Protein AF-A0A5A9MW24-F1 (afdb_monomer)

Structure (mmCIF, N/CA/C/O backbone):
data_AF-A0A5A9MW24-F1
#
_entry.id   AF-A0A5A9MW24-F1
#
loop_
_atom_site.group_PDB
_atom_site.id
_atom_site.type_symbol
_atom_site.label_atom_id
_atom_site.label_alt_id
_atom_site.label_comp_id
_atom_site.label_asym_id
_atom_site.label_entity_id
_atom_site.label_seq_id
_atom_site.pdbx_PDB_ins_code
_atom_site.Cartn_x
_atom_site.Cartn_y
_atom_site.Cartn_z
_atom_site.occupancy
_atom_site.B_iso_or_equiv
_atom_site.auth_seq_id
_atom_site.auth_comp_id
_atom_site.auth_asym_id
_atom_site.auth_atom_id
_atom_site.pdbx_PDB_model_num
ATOM 1 N N . MET A 1 1 ? -12.884 -36.753 11.102 1.00 62.44 1 MET A N 1
ATOM 2 C CA . MET A 1 1 ? -11.945 -35.847 10.393 1.00 62.44 1 MET A CA 1
ATOM 3 C C . MET A 1 1 ? -12.618 -34.929 9.366 1.00 62.44 1 MET A C 1
ATOM 5 O O . MET A 1 1 ? -12.385 -33.730 9.425 1.00 62.44 1 MET A O 1
ATOM 9 N N . ALA A 1 2 ? -13.506 -35.419 8.491 1.00 67.00 2 ALA A N 1
ATOM 10 C CA . ALA A 1 2 ? -14.154 -34.581 7.465 1.00 67.00 2 ALA A CA 1
ATOM 11 C C . ALA A 1 2 ? -15.002 -33.406 8.011 1.00 67.00 2 ALA A C 1
ATOM 13 O O . ALA A 1 2 ? -14.985 -32.320 7.437 1.00 67.00 2 ALA A O 1
ATOM 14 N N . LEU A 1 3 ? -15.707 -33.581 9.138 1.00 72.94 3 LEU A N 1
ATOM 15 C CA . LEU A 1 3 ? -16.501 -32.509 9.767 1.00 72.94 3 LEU A CA 1
ATOM 16 C C . LEU A 1 3 ? -15.625 -31.403 10.383 1.00 72.94 3 LEU A C 1
ATOM 18 O O . LEU A 1 3 ? -15.948 -30.223 10.265 1.00 72.94 3 LEU A O 1
ATOM 22 N N . ALA A 1 4 ? -14.484 -31.777 10.968 1.00 77.19 4 ALA A N 1
ATOM 23 C CA . ALA A 1 4 ? -13.500 -30.830 11.489 1.00 77.19 4 ALA A CA 1
ATOM 24 C C . ALA A 1 4 ? -12.853 -30.023 10.353 1.00 77.19 4 ALA A C 1
ATOM 26 O O . ALA A 1 4 ? -12.740 -28.805 10.456 1.00 77.19 4 ALA A O 1
ATOM 27 N N . PHE A 1 5 ? -12.525 -30.677 9.233 1.00 79.88 5 PHE A N 1
ATOM 28 C CA . PHE A 1 5 ? -11.997 -30.008 8.044 1.00 79.88 5 PHE A CA 1
ATOM 29 C C . PHE A 1 5 ? -13.018 -29.061 7.399 1.00 79.88 5 PHE A C 1
ATOM 31 O O . PHE A 1 5 ? -12.676 -27.926 7.082 1.00 79.88 5 PHE A O 1
ATOM 38 N N . LYS A 1 6 ? -14.290 -29.469 7.267 1.00 78.38 6 LYS A N 1
ATOM 39 C CA . LYS A 1 6 ? -15.364 -28.593 6.760 1.00 78.38 6 LYS A CA 1
ATOM 40 C C . LYS A 1 6 ? -15.588 -27.373 7.660 1.00 78.38 6 LYS A C 1
ATOM 42 O O . LYS A 1 6 ? -15.726 -26.264 7.151 1.00 78.38 6 LYS A O 1
ATOM 47 N N . SER A 1 7 ? -15.577 -27.555 8.983 1.00 76.94 7 SER A N 1
ATOM 48 C CA . SER A 1 7 ? -15.702 -26.452 9.949 1.00 76.94 7 SER A CA 1
ATOM 49 C C . SER A 1 7 ? -14.493 -25.508 9.908 1.00 76.94 7 SER A C 1
ATOM 51 O O . SER A 1 7 ? -14.652 -24.285 9.905 1.00 76.94 7 SER A O 1
ATOM 53 N N . TRP A 1 8 ? -13.282 -26.061 9.788 1.00 79.75 8 TRP A N 1
ATOM 54 C CA . TRP A 1 8 ? -12.052 -25.288 9.622 1.00 79.75 8 TRP A CA 1
ATOM 55 C C . TRP A 1 8 ? -12.044 -24.501 8.308 1.00 79.75 8 TRP A C 1
ATOM 57 O O . TRP A 1 8 ? -11.848 -23.291 8.331 1.00 79.75 8 TRP A O 1
ATOM 67 N N . MET A 1 9 ? -12.357 -25.134 7.175 1.00 78.75 9 MET A N 1
ATOM 68 C CA . MET A 1 9 ? -12.462 -24.468 5.871 1.00 78.75 9 MET A CA 1
ATOM 69 C C . MET A 1 9 ? -13.515 -23.352 5.875 1.00 78.75 9 MET A C 1
ATOM 71 O O . MET A 1 9 ? -13.274 -22.280 5.328 1.00 78.75 9 MET A O 1
ATOM 75 N N . ALA A 1 10 ? -14.663 -23.553 6.528 1.00 73.19 10 ALA A N 1
ATOM 76 C CA . ALA A 1 10 ? -15.711 -22.536 6.608 1.00 73.19 10 ALA A CA 1
ATOM 77 C C . ALA A 1 10 ? -15.321 -21.320 7.474 1.00 73.19 10 ALA A C 1
ATOM 79 O O . ALA A 1 10 ? -15.775 -20.202 7.211 1.00 73.19 10 ALA A O 1
ATOM 80 N N . ASN A 1 11 ? -14.490 -21.520 8.502 1.00 74.12 11 ASN A N 1
ATOM 81 C CA . ASN A 1 11 ? -14.104 -20.466 9.445 1.00 74.12 11 ASN A CA 1
ATOM 82 C C . ASN A 1 11 ? -12.769 -19.790 9.098 1.00 74.12 11 ASN A C 1
ATOM 84 O O . ASN A 1 11 ? -12.665 -18.569 9.195 1.00 74.12 11 ASN A O 1
ATOM 88 N N . GLU A 1 12 ? -11.775 -20.566 8.677 1.00 79.38 12 GLU A N 1
ATOM 89 C CA . GLU A 1 12 ? -10.397 -20.135 8.419 1.00 79.38 12 GLU A CA 1
ATOM 90 C C . GLU A 1 12 ? -10.062 -20.083 6.920 1.00 79.38 12 GLU A C 1
ATOM 92 O O . GLU A 1 12 ? -9.137 -19.379 6.519 1.00 79.38 12 GLU A O 1
ATOM 97 N N . GLY A 1 13 ? -10.826 -20.759 6.060 1.00 81.50 13 GLY A N 1
ATOM 98 C CA . GLY A 1 13 ? -10.616 -20.730 4.609 1.00 81.50 13 GLY A CA 1
ATOM 99 C C . GLY A 1 13 ? -10.647 -19.321 4.001 1.00 81.50 13 GLY A C 1
ATOM 100 O O . GLY A 1 13 ? -9.716 -18.978 3.272 1.00 81.50 13 GLY A O 1
ATOM 101 N N . PRO A 1 14 ? -11.621 -18.444 4.331 1.00 80.88 14 PRO A N 1
ATOM 102 C CA . PRO A 1 14 ? -11.709 -17.114 3.722 1.00 80.88 14 PRO A CA 1
ATOM 103 C C . PRO A 1 14 ? -10.477 -16.221 3.944 1.00 80.88 14 PRO A C 1
ATOM 105 O O . PRO A 1 14 ? -10.087 -15.484 3.039 1.00 80.88 14 PRO A O 1
ATOM 108 N N . LYS A 1 15 ? -9.824 -16.292 5.117 1.00 81.19 15 LYS A N 1
ATOM 109 C CA . LYS A 1 15 ? -8.582 -15.533 5.380 1.00 81.19 15 LYS A CA 1
ATOM 110 C C . LYS A 1 15 ? -7.410 -16.045 4.550 1.00 81.19 15 LYS A C 1
ATOM 112 O O . LYS A 1 15 ? -6.645 -15.238 4.031 1.00 81.19 15 LYS A O 1
ATOM 117 N N . HIS A 1 16 ? -7.294 -17.360 4.386 1.00 84.31 16 HIS A N 1
ATOM 118 C CA . HIS A 1 16 ? -6.237 -17.965 3.585 1.00 84.31 16 HIS A CA 1
ATOM 119 C C . HIS A 1 16 ? -6.470 -17.721 2.099 1.00 84.31 16 HIS A C 1
ATOM 121 O O . HIS A 1 16 ? -5.515 -17.454 1.382 1.00 84.31 16 HIS A O 1
ATOM 127 N N . PHE A 1 17 ? -7.727 -17.718 1.658 1.00 87.00 17 PHE A N 1
ATOM 128 C CA . PHE A 1 17 ? -8.089 -17.367 0.293 1.00 87.00 17 PHE A CA 1
ATOM 129 C C . PHE A 1 17 ? -7.683 -15.929 -0.050 1.00 87.00 17 PHE A C 1
ATOM 131 O O . PHE A 1 17 ? -6.986 -15.714 -1.033 1.00 87.00 17 PHE A O 1
ATOM 138 N N . ILE A 1 18 ? -8.027 -14.944 0.786 1.00 85.25 18 ILE A N 1
ATOM 139 C CA . ILE A 1 18 ? -7.627 -13.545 0.544 1.00 85.25 18 ILE A CA 1
ATOM 140 C C . ILE A 1 18 ? -6.108 -13.371 0.600 1.00 85.25 18 ILE A C 1
ATOM 142 O O . ILE A 1 18 ? -5.548 -12.665 -0.235 1.00 85.25 18 ILE A O 1
ATOM 146 N N . MET A 1 19 ? -5.432 -14.042 1.535 1.00 86.62 19 MET A N 1
ATOM 147 C CA . MET A 1 19 ? -3.969 -14.050 1.598 1.00 86.62 19 MET A CA 1
ATOM 148 C C . MET A 1 19 ? -3.359 -14.630 0.314 1.00 86.62 19 MET A C 1
ATOM 150 O O . MET A 1 19 ? -2.444 -14.041 -0.247 1.00 86.62 19 MET A O 1
ATOM 154 N N . MET A 1 20 ? -3.889 -15.752 -0.179 1.00 88.75 20 MET A N 1
ATOM 155 C CA . MET A 1 20 ? -3.443 -16.406 -1.410 1.00 88.75 20 MET A CA 1
ATOM 156 C C . MET A 1 20 ? -3.677 -15.518 -2.633 1.00 88.75 20 MET A C 1
ATOM 158 O O . MET A 1 20 ? -2.777 -15.375 -3.454 1.00 88.75 20 MET A O 1
ATOM 162 N N . VAL A 1 21 ? -4.842 -14.871 -2.728 1.00 92.12 21 VAL A N 1
ATOM 163 C CA . VAL A 1 21 ? -5.141 -13.897 -3.787 1.00 92.12 21 VAL A CA 1
ATOM 164 C C . VAL A 1 21 ? -4.155 -12.734 -3.735 1.00 92.12 21 VAL A C 1
ATOM 166 O O . VAL A 1 21 ? -3.608 -12.354 -4.764 1.00 92.12 21 VAL A O 1
ATOM 169 N N . TRP A 1 22 ? -3.873 -12.193 -2.550 1.00 92.38 22 TRP A N 1
ATOM 170 C CA . TRP A 1 22 ? -2.905 -11.111 -2.391 1.00 92.38 22 TRP A CA 1
ATOM 171 C C . TRP A 1 22 ? -1.481 -11.538 -2.780 1.00 92.38 22 TRP A C 1
ATOM 173 O O . TRP A 1 22 ? -0.816 -10.808 -3.516 1.00 92.38 22 TRP A O 1
ATOM 183 N N . VAL A 1 23 ? -1.018 -12.726 -2.374 1.00 91.75 23 VAL A N 1
ATOM 184 C CA . VAL A 1 23 ? 0.275 -13.269 -2.835 1.00 91.75 23 VAL A CA 1
ATOM 185 C C . VAL A 1 23 ? 0.268 -13.430 -4.357 1.00 91.75 23 VAL A C 1
ATOM 187 O O . VAL A 1 23 ? 1.212 -13.008 -5.019 1.00 91.75 23 VAL A O 1
ATOM 190 N N . GLY A 1 24 ? -0.818 -13.960 -4.924 1.00 94.19 24 GLY A N 1
ATOM 191 C CA . GLY A 1 24 ? -0.994 -14.104 -6.367 1.00 94.19 24 GLY A CA 1
ATOM 192 C C . GLY A 1 24 ? -0.903 -12.770 -7.109 1.00 94.19 24 GLY A C 1
ATOM 193 O O . GLY A 1 24 ? -0.203 -12.682 -8.112 1.00 94.19 24 GLY A O 1
ATOM 194 N N . VAL A 1 25 ? -1.526 -11.708 -6.587 1.00 94.62 25 VAL A N 1
ATOM 195 C CA . VAL A 1 25 ? -1.431 -10.350 -7.147 1.00 94.62 25 VAL A CA 1
ATOM 196 C C . VAL A 1 25 ? 0.006 -9.828 -7.102 1.00 94.62 25 VAL A C 1
ATOM 198 O O . VAL A 1 25 ? 0.457 -9.241 -8.082 1.00 94.62 25 VAL A O 1
ATOM 201 N N . ASN A 1 26 ? 0.746 -10.069 -6.015 1.00 94.00 26 ASN A N 1
ATOM 202 C CA . ASN A 1 26 ? 2.153 -9.671 -5.905 1.00 94.00 26 ASN A CA 1
ATOM 203 C C . ASN A 1 26 ? 3.044 -10.400 -6.919 1.00 94.00 26 ASN A C 1
ATOM 205 O O . ASN A 1 26 ? 3.821 -9.756 -7.622 1.00 94.00 26 ASN A O 1
ATOM 209 N N . VAL A 1 27 ? 2.902 -11.724 -7.036 1.00 94.31 27 VAL A N 1
ATOM 210 C CA . VAL A 1 27 ? 3.658 -12.537 -8.005 1.00 94.31 27 VAL A CA 1
ATOM 211 C C . VAL A 1 27 ? 3.304 -12.142 -9.437 1.00 94.31 27 VAL A C 1
ATOM 213 O O . VAL A 1 27 ? 4.192 -11.964 -10.269 1.00 94.31 27 VAL A O 1
ATOM 216 N N . PHE A 1 28 ? 2.018 -11.938 -9.723 1.00 95.31 28 PHE A N 1
ATOM 217 C CA . PHE A 1 28 ? 1.554 -11.494 -11.032 1.00 95.31 28 PHE A CA 1
ATOM 218 C C . PHE A 1 28 ? 2.114 -10.116 -11.402 1.00 95.31 28 PHE A C 1
ATOM 220 O O . PHE A 1 28 ? 2.605 -9.939 -12.515 1.00 95.31 28 PHE A O 1
ATOM 227 N N . LEU A 1 29 ? 2.084 -9.147 -10.480 1.00 93.94 29 LEU A N 1
ATOM 228 C CA . LEU A 1 29 ? 2.675 -7.824 -10.695 1.00 93.94 29 LEU A CA 1
ATOM 229 C C . LEU A 1 29 ? 4.179 -7.907 -10.935 1.00 93.94 29 LEU A C 1
ATOM 231 O O . LEU A 1 29 ? 4.672 -7.273 -11.866 1.00 93.94 29 LEU A O 1
ATOM 235 N N . PHE A 1 30 ? 4.889 -8.710 -10.141 1.00 94.44 30 PHE A N 1
ATOM 236 C CA . PHE A 1 30 ? 6.319 -8.932 -10.317 1.00 94.44 30 PHE A CA 1
ATOM 237 C C . PHE A 1 30 ? 6.618 -9.474 -11.718 1.00 94.44 30 PHE A C 1
ATOM 239 O O . PHE A 1 30 ? 7.387 -8.870 -12.464 1.00 94.44 30 PHE A O 1
ATOM 246 N N . TRP A 1 31 ? 5.961 -10.570 -12.104 1.00 94.62 31 TRP A N 1
ATOM 247 C CA . TRP A 1 31 ? 6.189 -11.235 -13.385 1.00 94.62 31 TRP A CA 1
ATOM 248 C C . TRP A 1 31 ? 5.799 -10.357 -14.575 1.00 94.62 31 TRP A C 1
ATOM 250 O O . TRP A 1 31 ? 6.558 -10.226 -15.533 1.00 94.62 31 TRP A O 1
ATOM 260 N N . ARG A 1 32 ? 4.644 -9.688 -14.498 1.00 94.69 32 ARG A N 1
ATOM 261 C CA . ARG A 1 32 ? 4.182 -8.758 -15.534 1.00 94.69 32 ARG A CA 1
ATOM 262 C C . ARG A 1 32 ? 5.181 -7.623 -15.747 1.00 94.69 32 ARG A C 1
ATOM 264 O O . ARG A 1 32 ? 5.497 -7.307 -16.892 1.00 94.69 32 ARG A O 1
ATOM 271 N N . THR A 1 33 ? 5.664 -7.005 -14.670 1.00 91.44 33 THR A N 1
ATOM 272 C CA . THR A 1 33 ? 6.649 -5.923 -14.768 1.00 91.44 33 THR A CA 1
ATOM 273 C C . THR A 1 33 ? 7.987 -6.450 -15.277 1.00 91.44 33 THR A C 1
ATOM 275 O O . THR A 1 33 ? 8.579 -5.831 -16.156 1.00 91.44 33 THR A O 1
ATOM 278 N N . PHE A 1 34 ? 8.437 -7.608 -14.797 1.00 93.06 34 PHE A N 1
ATOM 279 C CA . PHE A 1 34 ? 9.665 -8.242 -15.270 1.00 93.06 34 PHE A CA 1
ATOM 280 C C . PHE A 1 34 ? 9.628 -8.478 -16.787 1.00 93.06 34 PHE A C 1
ATOM 282 O O . PHE A 1 34 ? 10.512 -8.006 -17.500 1.00 93.06 34 PHE A O 1
ATOM 289 N N . LEU A 1 35 ? 8.563 -9.106 -17.298 1.00 91.56 35 LEU A N 1
ATOM 290 C CA . LEU A 1 35 ? 8.392 -9.356 -18.732 1.00 91.56 35 LEU A CA 1
ATOM 291 C C . LEU A 1 35 ? 8.299 -8.066 -19.552 1.00 91.56 35 LEU A C 1
ATOM 293 O O . LEU A 1 35 ? 8.809 -8.020 -20.671 1.00 91.56 35 LEU A O 1
ATOM 297 N N . LEU A 1 36 ? 7.677 -7.018 -19.002 1.00 90.69 36 LEU A N 1
ATOM 298 C CA . LEU A 1 36 ? 7.592 -5.712 -19.652 1.00 90.69 36 LEU A CA 1
ATOM 299 C C . LEU A 1 36 ? 8.979 -5.098 -19.843 1.00 90.69 36 LEU A C 1
ATOM 301 O O . LEU A 1 36 ? 9.273 -4.629 -20.935 1.00 90.69 36 LEU A O 1
ATOM 305 N N . TYR A 1 37 ? 9.833 -5.119 -18.819 1.00 86.69 37 TYR A N 1
ATOM 306 C CA . TYR A 1 37 ? 11.186 -4.565 -18.921 1.00 86.69 37 TYR A CA 1
ATOM 307 C C . TYR A 1 37 ? 12.151 -5.467 -19.693 1.00 86.69 37 TYR A C 1
ATOM 309 O O . TYR A 1 37 ? 13.096 -4.955 -20.279 1.00 86.69 37 TYR A O 1
ATOM 317 N N . TYR A 1 38 ? 11.908 -6.779 -19.714 1.00 88.00 38 TYR A N 1
ATOM 318 C CA . TYR A 1 38 ? 12.735 -7.741 -20.443 1.00 88.00 38 TYR A CA 1
ATOM 319 C C . TYR A 1 38 ? 12.433 -7.770 -21.951 1.00 88.00 38 TYR A C 1
ATOM 321 O O . TYR A 1 38 ? 13.349 -7.815 -22.761 1.00 88.00 38 TYR A O 1
ATOM 329 N N . SER A 1 39 ? 11.154 -7.721 -22.346 1.00 86.75 39 SER A N 1
ATOM 330 C CA . SER A 1 39 ? 10.751 -7.979 -23.743 1.00 86.75 39 SER A CA 1
ATOM 331 C C . SER A 1 39 ? 10.481 -6.715 -24.564 1.00 86.75 39 SER A C 1
ATOM 333 O O . SER A 1 39 ? 10.356 -6.790 -25.785 1.00 86.75 39 SER A O 1
ATOM 335 N N . ARG A 1 40 ? 10.300 -5.546 -23.931 1.00 86.56 40 ARG A N 1
ATOM 336 C CA . ARG A 1 40 ? 9.937 -4.319 -24.661 1.00 86.56 40 ARG A CA 1
ATOM 337 C C . ARG A 1 40 ? 11.176 -3.637 -25.258 1.00 86.56 40 ARG A C 1
ATOM 339 O O . ARG A 1 40 ? 12.081 -3.276 -24.507 1.00 86.56 40 ARG A O 1
ATOM 346 N N . PRO A 1 41 ? 11.162 -3.299 -26.562 1.00 81.06 41 PRO A N 1
ATOM 347 C CA . PRO A 1 41 ? 12.303 -2.667 -27.233 1.00 81.06 41 PRO A CA 1
ATOM 348 C C . PRO A 1 41 ? 12.591 -1.238 -26.738 1.00 81.06 41 PRO A C 1
ATOM 350 O O . PRO A 1 41 ? 13.717 -0.765 -26.833 1.00 81.06 41 PRO A O 1
ATOM 353 N N . GLN A 1 42 ? 11.608 -0.563 -26.131 1.00 82.56 42 GLN A N 1
ATOM 354 C CA . GLN A 1 42 ? 11.745 0.786 -25.552 1.00 82.56 42 GLN A CA 1
ATOM 355 C C . GLN A 1 42 ? 12.774 0.882 -24.413 1.00 82.56 42 GLN A C 1
ATOM 357 O O . GLN A 1 42 ? 13.257 1.976 -24.111 1.00 82.56 42 GLN A O 1
ATOM 362 N N . TYR A 1 43 ? 13.083 -0.244 -23.762 1.00 82.94 43 TYR A N 1
ATOM 363 C CA . TYR A 1 43 ? 14.036 -0.325 -22.654 1.00 82.94 43 TYR A CA 1
ATOM 364 C C . TYR A 1 43 ? 15.333 -1.039 -23.043 1.00 82.94 43 TYR A C 1
ATOM 366 O O . TYR A 1 43 ? 16.148 -1.299 -22.163 1.00 82.94 43 TYR A O 1
ATOM 374 N N . TYR A 1 44 ? 15.548 -1.321 -24.334 1.00 81.56 44 TYR A N 1
ATOM 375 C CA . TYR A 1 44 ? 16.701 -2.082 -24.820 1.00 81.56 44 TYR A CA 1
ATOM 376 C C . TYR A 1 44 ? 18.031 -1.513 -24.313 1.00 81.56 44 TYR A C 1
ATOM 378 O O . TYR A 1 44 ? 18.782 -2.214 -23.650 1.00 81.56 44 TYR A O 1
ATOM 386 N N . TYR A 1 45 ? 18.282 -0.215 -24.517 1.00 79.94 45 TYR A N 1
ATOM 387 C CA . TYR A 1 45 ? 19.520 0.440 -24.067 1.00 79.94 45 TYR A CA 1
ATOM 388 C C . TYR A 1 45 ? 19.712 0.398 -22.548 1.00 79.94 45 TYR A C 1
ATOM 390 O O . TYR A 1 45 ? 20.829 0.284 -22.055 1.00 79.94 45 TYR A O 1
ATOM 398 N N . LEU A 1 46 ? 18.615 0.479 -21.796 1.00 80.38 46 LEU A N 1
ATOM 399 C CA . LEU A 1 46 ? 18.649 0.459 -20.338 1.00 80.38 46 LEU A CA 1
ATOM 400 C C . LEU A 1 46 ? 18.951 -0.956 -19.817 1.00 80.38 46 LEU A C 1
ATOM 402 O O . LEU A 1 46 ? 19.691 -1.111 -18.848 1.00 80.38 46 LEU A O 1
ATOM 406 N N . HIS A 1 47 ? 18.413 -1.979 -20.484 1.00 82.62 47 HIS A N 1
ATOM 407 C CA . HIS A 1 47 ? 18.725 -3.380 -20.221 1.00 82.62 47 HIS A CA 1
ATOM 408 C C . HIS A 1 47 ? 20.158 -3.736 -20.636 1.00 82.62 47 HIS A C 1
ATOM 410 O O . HIS A 1 47 ? 20.833 -4.434 -19.894 1.00 82.62 47 HIS A O 1
ATOM 416 N N . GLU A 1 48 ? 20.657 -3.209 -21.754 1.00 82.00 48 GLU A N 1
ATOM 417 C CA . GLU A 1 48 ? 22.029 -3.459 -22.215 1.00 82.00 48 GLU A CA 1
ATOM 418 C C . GLU A 1 48 ? 23.075 -2.923 -21.222 1.00 82.00 48 GLU A C 1
ATOM 420 O O . GLU A 1 48 ? 24.075 -3.577 -20.944 1.00 82.00 48 GLU A O 1
ATOM 425 N N . MET A 1 49 ? 22.829 -1.745 -20.634 1.00 83.44 49 MET A N 1
ATOM 426 C CA . MET A 1 49 ? 23.759 -1.110 -19.692 1.00 83.44 49 MET A CA 1
ATOM 427 C C . MET A 1 49 ? 23.691 -1.682 -18.266 1.00 83.44 49 MET A C 1
ATOM 429 O O . MET A 1 49 ? 24.721 -1.797 -17.606 1.00 83.44 49 MET A O 1
ATOM 433 N N . LEU A 1 50 ? 22.489 -1.984 -17.752 1.00 83.88 50 LEU A N 1
ATOM 434 C CA . LEU A 1 50 ? 22.280 -2.410 -16.354 1.00 83.88 50 LEU A CA 1
ATOM 435 C C . LEU A 1 50 ? 21.983 -3.914 -16.194 1.00 83.88 50 LEU A C 1
ATOM 437 O O . LEU A 1 50 ? 21.950 -4.424 -15.070 1.00 83.88 50 LEU A O 1
ATOM 441 N N . GLY A 1 51 ? 21.743 -4.625 -17.293 1.00 85.38 51 GLY A N 1
ATOM 442 C CA . GLY A 1 51 ? 21.440 -6.053 -17.325 1.00 85.38 51 GLY A CA 1
ATOM 443 C C . GLY A 1 51 ? 20.139 -6.446 -16.618 1.00 85.38 51 GLY A C 1
ATOM 444 O O . GLY A 1 51 ? 19.248 -5.637 -16.338 1.00 85.38 51 GLY A O 1
ATOM 445 N N . LEU A 1 52 ? 20.060 -7.732 -16.259 1.00 87.12 52 LEU A N 1
ATOM 446 C CA . LEU A 1 52 ? 18.922 -8.344 -15.556 1.00 87.12 52 LEU A CA 1
ATOM 447 C C . LEU A 1 52 ? 18.606 -7.682 -14.203 1.00 87.12 52 LEU A C 1
ATOM 449 O O . LEU A 1 52 ? 17.461 -7.730 -13.742 1.00 87.12 52 LEU A O 1
ATOM 453 N N . GLY A 1 53 ? 19.594 -7.034 -13.575 1.00 86.50 53 GLY A N 1
ATOM 454 C CA . GLY A 1 53 ? 19.427 -6.333 -12.300 1.00 86.50 53 GLY A CA 1
ATOM 455 C C . GLY A 1 53 ? 18.384 -5.217 -12.370 1.00 86.50 53 GLY A C 1
ATOM 456 O O . GLY A 1 53 ? 17.604 -5.041 -11.432 1.00 86.50 53 GLY A O 1
ATOM 457 N N . LEU A 1 54 ? 18.287 -4.520 -13.507 1.00 87.06 54 LEU A N 1
ATOM 458 C CA . LEU A 1 54 ? 17.258 -3.507 -13.735 1.00 87.06 54 LEU A CA 1
ATOM 459 C C . LEU A 1 54 ? 15.853 -4.120 -13.734 1.00 87.06 54 LEU A C 1
ATOM 461 O O . LEU A 1 54 ? 14.965 -3.609 -13.052 1.00 87.06 54 LEU A O 1
ATOM 465 N N . CYS A 1 55 ? 15.641 -5.208 -14.481 1.00 88.38 55 CYS A N 1
ATOM 466 C CA . CYS A 1 55 ? 14.335 -5.861 -14.595 1.00 88.38 55 CYS A CA 1
ATOM 467 C C . CYS A 1 55 ? 13.837 -6.338 -13.225 1.00 88.38 55 CYS A C 1
ATOM 469 O O . CYS A 1 55 ? 12.685 -6.091 -12.863 1.00 88.38 55 CYS A O 1
ATOM 471 N N . ILE A 1 56 ? 14.728 -6.951 -12.437 1.00 90.38 56 ILE A N 1
ATOM 472 C CA . ILE A 1 56 ? 14.433 -7.404 -11.072 1.00 90.38 56 ILE A CA 1
ATOM 473 C C . ILE A 1 56 ? 14.139 -6.206 -10.163 1.00 90.38 56 ILE A C 1
ATOM 475 O O . ILE A 1 56 ? 13.120 -6.197 -9.477 1.00 90.38 56 ILE A O 1
ATOM 479 N N . SER A 1 57 ? 14.972 -5.162 -10.199 1.00 89.94 57 SER A N 1
ATOM 480 C CA . SER A 1 57 ? 14.787 -3.955 -9.383 1.00 89.94 57 SER A CA 1
ATOM 481 C C . SER A 1 57 ? 13.449 -3.258 -9.673 1.00 89.94 57 SER A C 1
ATOM 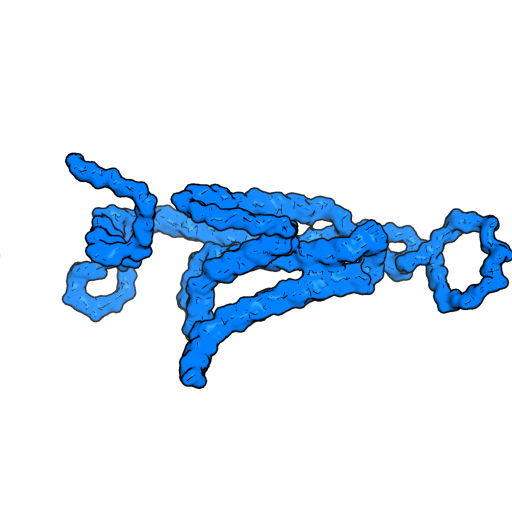483 O O . SER A 1 57 ? 12.718 -2.890 -8.752 1.00 89.94 57 SER A O 1
ATOM 485 N N . ARG A 1 58 ? 13.047 -3.147 -10.947 1.00 88.75 58 ARG A N 1
ATOM 486 C CA . ARG A 1 58 ? 11.759 -2.545 -11.348 1.00 88.75 58 ARG A CA 1
ATOM 487 C C . ARG A 1 58 ? 10.555 -3.400 -10.968 1.00 88.75 58 ARG A C 1
ATOM 489 O O . ARG A 1 58 ? 9.529 -2.852 -10.546 1.00 88.75 58 ARG A O 1
ATOM 496 N N . ALA A 1 59 ? 10.673 -4.719 -11.094 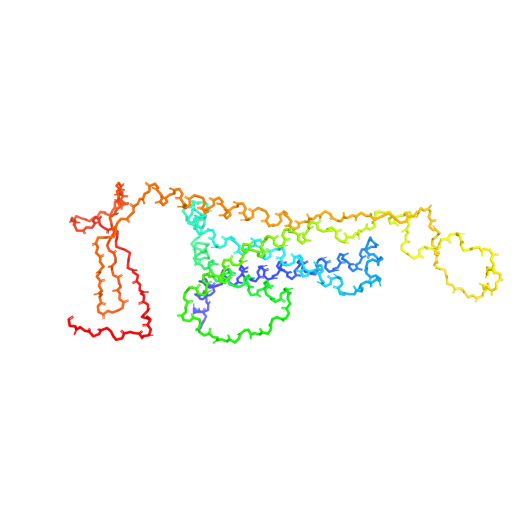1.00 91.50 59 ALA A N 1
ATOM 497 C CA . ALA A 1 59 ? 9.651 -5.651 -10.639 1.00 91.50 59 ALA A CA 1
ATOM 498 C C . ALA A 1 59 ? 9.466 -5.564 -9.112 1.00 91.50 59 ALA A C 1
ATOM 500 O O . ALA A 1 59 ? 8.340 -5.363 -8.651 1.00 91.50 59 ALA A O 1
ATOM 501 N N . SER A 1 60 ? 10.560 -5.569 -8.341 1.00 91.56 60 SER A N 1
ATOM 502 C CA . SER A 1 60 ? 10.544 -5.376 -6.884 1.00 91.56 60 SER A CA 1
ATOM 503 C C . SER A 1 60 ? 9.963 -4.020 -6.484 1.00 91.56 60 SER A C 1
ATOM 505 O O . SER A 1 60 ? 9.106 -3.963 -5.608 1.00 91.56 60 SER A O 1
ATOM 507 N N . ALA A 1 61 ? 10.337 -2.931 -7.163 1.00 89.56 61 ALA A N 1
ATOM 508 C CA . ALA A 1 61 ? 9.786 -1.600 -6.903 1.00 89.56 61 ALA A CA 1
ATOM 509 C C . ALA A 1 61 ? 8.263 -1.537 -7.123 1.00 89.56 61 ALA A C 1
ATOM 511 O O . ALA A 1 61 ? 7.550 -0.885 -6.365 1.00 89.56 61 ALA A O 1
ATOM 512 N N . SER A 1 62 ? 7.737 -2.248 -8.125 1.00 90.31 62 SER A N 1
ATOM 513 C CA . SER A 1 62 ? 6.288 -2.309 -8.378 1.00 90.31 62 SER A CA 1
ATOM 514 C C . SER A 1 62 ? 5.542 -3.065 -7.273 1.00 90.31 62 SER A C 1
ATOM 516 O O . SER A 1 62 ? 4.480 -2.627 -6.830 1.00 90.31 62 SER A O 1
ATOM 518 N N . VAL A 1 63 ? 6.122 -4.167 -6.789 1.00 92.88 63 VAL A N 1
ATOM 519 C CA . VAL A 1 63 ? 5.613 -4.932 -5.640 1.00 92.88 63 VAL A CA 1
ATOM 520 C C . VAL A 1 63 ? 5.677 -4.096 -4.358 1.00 92.88 63 VAL A C 1
ATOM 522 O O . VAL A 1 63 ? 4.710 -4.052 -3.596 1.00 92.88 63 VAL A O 1
ATOM 525 N N . LEU A 1 64 ? 6.776 -3.375 -4.132 1.00 90.25 64 LEU A N 1
ATOM 526 C CA . LEU A 1 64 ? 6.936 -2.455 -3.005 1.00 90.25 64 LEU A CA 1
ATOM 527 C C . LEU A 1 64 ? 5.880 -1.349 -3.030 1.00 90.25 64 LEU A C 1
ATOM 529 O O . LEU A 1 64 ? 5.220 -1.126 -2.021 1.00 90.25 64 LEU A O 1
ATOM 533 N N . ASN A 1 65 ? 5.647 -0.721 -4.184 1.00 90.25 65 ASN A N 1
ATOM 534 C CA . ASN A 1 65 ? 4.624 0.315 -4.340 1.00 90.25 65 ASN A CA 1
ATOM 535 C C . ASN A 1 65 ? 3.226 -0.182 -3.942 1.00 90.25 65 ASN A C 1
ATOM 537 O O . ASN A 1 65 ? 2.511 0.511 -3.214 1.00 90.25 65 ASN A O 1
ATOM 541 N N . LEU A 1 66 ? 2.848 -1.392 -4.374 1.00 91.62 66 LEU A N 1
ATOM 542 C CA . LEU A 1 66 ? 1.578 -2.004 -3.983 1.00 91.62 66 LEU A CA 1
ATOM 543 C C . LEU A 1 66 ? 1.521 -2.241 -2.467 1.00 91.62 66 LEU A C 1
ATOM 545 O O . LEU A 1 66 ? 0.550 -1.856 -1.816 1.00 91.62 66 LEU A O 1
ATOM 549 N N . ASN A 1 67 ? 2.543 -2.871 -1.889 1.00 92.06 67 ASN A N 1
ATOM 550 C CA . ASN A 1 67 ? 2.513 -3.245 -0.475 1.00 92.06 67 ASN A CA 1
ATOM 551 C C . ASN A 1 67 ? 2.591 -2.036 0.460 1.00 92.06 67 ASN A C 1
ATOM 553 O O . ASN A 1 67 ? 1.874 -2.005 1.460 1.00 92.06 67 ASN A O 1
ATOM 557 N N . CYS A 1 68 ? 3.368 -1.011 0.110 1.00 89.94 68 CYS A N 1
ATOM 558 C CA . CYS A 1 68 ? 3.372 0.274 0.808 1.00 89.94 68 CYS A CA 1
ATOM 559 C C . CYS A 1 68 ? 1.995 0.952 0.740 1.00 89.94 68 CYS A C 1
ATOM 561 O O . CYS A 1 68 ? 1.540 1.524 1.722 1.00 89.94 68 CYS A O 1
ATOM 563 N N . SER A 1 69 ? 1.261 0.833 -0.368 1.00 90.06 69 SER A N 1
ATOM 564 C CA . SER A 1 69 ? -0.120 1.330 -0.416 1.00 90.06 69 SER A CA 1
ATOM 565 C C . SER A 1 69 ? -1.038 0.565 0.552 1.00 90.06 69 SER A C 1
ATOM 567 O O . SER A 1 69 ? -1.786 1.148 1.344 1.00 90.06 69 SER A O 1
ATOM 569 N N . LEU A 1 70 ? -0.938 -0.767 0.537 1.00 90.62 70 LEU A N 1
ATOM 570 C CA . LEU A 1 70 ? -1.814 -1.661 1.292 1.00 90.62 70 LEU A CA 1
ATOM 571 C C . LEU A 1 70 ? -1.522 -1.696 2.796 1.00 90.62 70 LEU A C 1
ATOM 573 O O . LEU A 1 70 ? -2.432 -1.991 3.567 1.00 90.62 70 LEU A O 1
ATOM 577 N N . VAL A 1 71 ? -0.297 -1.402 3.244 1.00 91.50 71 VAL A N 1
ATOM 578 C CA . VAL A 1 71 ? 0.088 -1.497 4.667 1.00 91.50 71 VAL A CA 1
ATOM 579 C C . VAL A 1 71 ? -0.628 -0.463 5.548 1.00 91.50 71 VAL A C 1
ATOM 581 O O . VAL A 1 71 ? -0.843 -0.716 6.738 1.00 91.50 71 VAL A O 1
ATOM 584 N N . LEU A 1 72 ? -1.052 0.671 4.975 1.00 89.31 72 LEU A N 1
ATOM 585 C CA . LEU A 1 72 ? -1.779 1.733 5.683 1.00 89.31 72 LEU A CA 1
ATOM 586 C C . LEU A 1 72 ? -3.267 1.408 5.878 1.00 89.31 72 LEU A C 1
ATOM 588 O O . LEU A 1 72 ? -3.844 1.771 6.904 1.00 89.31 72 LEU A O 1
ATOM 592 N N . LEU A 1 73 ? -3.886 0.671 4.949 1.00 87.44 73 LEU A N 1
ATOM 593 C CA . LEU A 1 73 ? -5.330 0.394 4.978 1.00 87.44 73 LEU A CA 1
ATOM 594 C C . LEU A 1 73 ? -5.797 -0.331 6.260 1.00 87.44 73 LEU A C 1
ATOM 596 O O . LEU A 1 73 ? -6.807 0.076 6.835 1.00 87.44 73 LEU A O 1
ATOM 600 N N . PRO A 1 74 ? -5.088 -1.349 6.790 1.00 87.38 74 PRO A N 1
ATOM 601 C CA . PRO A 1 74 ? -5.470 -2.005 8.042 1.00 87.38 74 PRO A CA 1
ATOM 602 C C . PRO A 1 74 ? -5.334 -1.130 9.289 1.00 87.38 74 PRO A C 1
ATOM 604 O O . PRO A 1 74 ? -5.951 -1.420 10.319 1.00 87.38 74 PRO A O 1
ATOM 607 N N . MET A 1 75 ? -4.489 -0.098 9.216 1.00 87.56 75 MET A N 1
ATOM 608 C CA . MET A 1 75 ? -4.281 0.858 10.302 1.00 87.56 75 MET A CA 1
ATOM 609 C C . MET A 1 75 ? -5.357 1.943 10.323 1.00 87.56 75 MET A C 1
ATOM 611 O O . MET A 1 75 ? -5.555 2.564 11.368 1.00 87.56 75 MET A O 1
ATOM 615 N N . CYS A 1 76 ? -6.125 2.082 9.237 1.00 87.19 76 CYS A N 1
ATOM 616 C CA . CYS A 1 76 ? -7.339 2.885 9.178 1.00 87.19 76 CYS A CA 1
ATOM 617 C C . CYS A 1 76 ? -8.513 2.205 9.918 1.00 87.19 76 CYS A C 1
ATOM 619 O O . CYS A 1 76 ? -9.529 1.790 9.355 1.00 87.19 76 CYS A O 1
ATOM 621 N N . ARG A 1 77 ? -8.364 2.063 11.236 1.00 85.69 77 ARG A N 1
ATOM 622 C CA . ARG A 1 77 ? -9.294 1.376 12.137 1.00 85.69 77 ARG A CA 1
ATOM 623 C C . ARG A 1 77 ? -10.690 2.004 12.168 1.00 85.69 77 ARG A C 1
ATOM 625 O O . ARG A 1 77 ? -11.648 1.275 12.402 1.00 85.69 77 ARG A O 1
ATOM 632 N N . SER A 1 78 ? -10.828 3.316 11.961 1.00 85.56 78 SER A N 1
ATOM 633 C CA . SER A 1 78 ? -12.143 3.982 11.962 1.00 85.56 78 SER A CA 1
ATOM 634 C C . SER A 1 78 ? -12.905 3.625 10.696 1.00 85.56 78 SER A C 1
ATOM 636 O O . SER A 1 78 ? -14.075 3.247 10.765 1.00 85.56 78 SER A O 1
ATOM 638 N N . VAL A 1 79 ? -12.216 3.651 9.555 1.00 84.25 79 VAL A N 1
ATOM 639 C CA . VAL A 1 79 ? -12.778 3.213 8.274 1.00 84.25 79 VAL A CA 1
ATOM 640 C C . VAL A 1 79 ? -13.207 1.748 8.359 1.00 84.25 79 VAL A C 1
ATOM 642 O O . VAL A 1 79 ? -14.334 1.418 7.995 1.00 84.25 79 VAL A O 1
ATOM 645 N N . LEU A 1 80 ? -12.378 0.878 8.948 1.00 83.50 80 LEU A N 1
ATOM 646 C CA . LEU A 1 80 ? -12.735 -0.529 9.167 1.00 83.50 80 LEU A CA 1
ATOM 647 C C . LEU A 1 80 ? -13.985 -0.693 10.050 1.00 83.50 80 LEU A C 1
ATOM 649 O O . LEU A 1 80 ? -14.825 -1.551 9.774 1.00 83.50 80 LEU A O 1
ATOM 653 N N . THR A 1 81 ? -14.152 0.136 11.088 1.00 80.88 81 THR A N 1
ATOM 654 C CA . THR A 1 81 ? -15.364 0.103 11.925 1.00 80.88 81 THR A CA 1
ATOM 655 C C . THR A 1 81 ? -16.611 0.604 11.196 1.00 80.88 81 THR A C 1
ATOM 657 O O . THR A 1 81 ? -17.681 0.025 11.378 1.00 80.88 81 THR A O 1
ATOM 660 N N . LEU A 1 82 ? -16.486 1.614 10.329 1.00 80.62 82 LEU A N 1
ATOM 661 C CA . LEU A 1 82 ? -17.592 2.097 9.493 1.00 80.62 82 LEU A CA 1
ATOM 662 C C . LEU A 1 82 ? -18.000 1.048 8.452 1.00 80.62 82 LEU A C 1
ATOM 664 O O . LEU A 1 82 ? -19.184 0.753 8.299 1.00 80.62 82 LEU A O 1
ATOM 668 N N . LEU A 1 83 ? -17.023 0.407 7.805 1.00 78.00 83 LEU A N 1
ATOM 669 C CA . LEU A 1 83 ? -17.259 -0.693 6.866 1.00 78.00 83 LEU A CA 1
ATOM 670 C C . LEU A 1 83 ? -17.951 -1.884 7.540 1.00 78.00 83 LEU A C 1
ATOM 672 O O . LEU A 1 83 ? -18.833 -2.498 6.947 1.00 78.00 83 LEU A O 1
ATOM 676 N N . ARG A 1 84 ? -17.619 -2.174 8.804 1.00 73.75 84 ARG A N 1
ATOM 677 C CA . ARG A 1 84 ? -18.279 -3.218 9.605 1.00 73.75 84 ARG A CA 1
ATOM 678 C C . ARG A 1 84 ? -19.756 -2.918 9.894 1.00 73.75 84 ARG A C 1
ATOM 680 O O . ARG A 1 84 ? -20.542 -3.866 10.000 1.00 73.75 84 ARG A O 1
ATOM 687 N N . GLY A 1 85 ? -20.101 -1.643 10.076 1.00 68.88 85 GLY A N 1
ATOM 688 C CA . GLY A 1 85 ? -21.468 -1.169 10.321 1.00 68.88 85 GLY A CA 1
ATOM 689 C C . GLY A 1 85 ? -22.295 -0.971 9.048 1.00 68.88 85 GLY A C 1
ATOM 690 O O . GLY A 1 85 ? -23.516 -0.869 9.128 1.00 68.88 85 GLY A O 1
ATOM 691 N N . SER A 1 86 ? -21.652 -0.948 7.877 1.00 77.75 86 SER A N 1
ATOM 692 C CA . SER A 1 86 ? -22.336 -0.788 6.597 1.00 77.75 86 SER A CA 1
ATOM 693 C C . SER A 1 86 ? -23.175 -2.020 6.250 1.00 77.75 86 SER A C 1
ATOM 695 O O . SER A 1 86 ? -22.672 -3.144 6.198 1.00 77.75 86 SER A O 1
ATOM 697 N N . GLN A 1 87 ? -24.451 -1.791 5.930 1.00 58.66 87 GLN A N 1
ATOM 698 C CA . GLN A 1 87 ? -25.403 -2.808 5.460 1.00 58.66 87 GLN A CA 1
ATOM 699 C C . GLN A 1 87 ? -24.957 -3.487 4.148 1.00 58.66 87 GLN A C 1
ATOM 701 O O . GLN A 1 87 ? -25.441 -4.566 3.830 1.00 58.66 87 GLN A O 1
ATOM 706 N N . ARG A 1 88 ? -24.005 -2.902 3.398 1.00 57.47 88 ARG A N 1
ATOM 707 C CA . ARG A 1 88 ? -23.446 -3.502 2.169 1.00 57.47 88 ARG A CA 1
ATOM 708 C C . ARG A 1 88 ? -22.553 -4.717 2.428 1.00 57.47 88 ARG A C 1
ATOM 710 O O . ARG A 1 88 ? -22.343 -5.514 1.520 1.00 57.47 88 ARG A O 1
ATOM 717 N N . VAL A 1 89 ? -22.032 -4.879 3.645 1.00 58.88 89 VAL A N 1
ATOM 718 C CA . VAL A 1 89 ? -21.199 -6.026 4.028 1.00 58.88 89 VAL A CA 1
ATOM 719 C C . VAL A 1 89 ? -22.060 -7.023 4.808 1.00 58.88 89 VAL A C 1
ATOM 721 O O . VAL A 1 89 ? -21.927 -7.197 6.018 1.00 58.88 89 VAL A O 1
ATOM 724 N N . THR A 1 90 ? -22.991 -7.672 4.110 1.00 55.31 90 THR A N 1
ATOM 725 C CA . THR A 1 90 ? -23.935 -8.651 4.683 1.00 55.31 90 THR A CA 1
ATOM 726 C C . THR A 1 90 ? -23.264 -9.954 5.126 1.00 55.31 90 THR A C 1
ATOM 728 O O . THR A 1 90 ? -23.795 -10.673 5.975 1.00 55.31 90 THR A O 1
ATOM 731 N N . SER A 1 91 ? -22.072 -10.271 4.610 1.00 66.81 91 SER A N 1
ATOM 732 C CA . SER A 1 91 ? -21.397 -11.526 4.942 1.00 66.81 91 SER A CA 1
ATOM 733 C C . SER A 1 91 ? -20.678 -11.468 6.295 1.00 66.81 91 SER A C 1
ATOM 735 O O . SER A 1 91 ? -19.710 -10.726 6.494 1.00 66.81 91 SER A O 1
ATOM 737 N N . ARG A 1 92 ? -21.088 -12.355 7.217 1.00 68.88 92 ARG A N 1
ATOM 738 C CA . ARG A 1 92 ? -20.388 -12.628 8.490 1.00 68.88 92 ARG A CA 1
ATOM 739 C C . ARG A 1 92 ? -18.902 -12.957 8.279 1.00 68.88 92 ARG A C 1
ATOM 741 O O . ARG A 1 92 ? -18.098 -12.704 9.174 1.00 68.88 92 ARG A O 1
ATOM 748 N N . GLN A 1 93 ? -18.529 -13.488 7.112 1.00 67.69 93 GLN A N 1
ATOM 749 C CA . GLN A 1 93 ? -17.145 -13.833 6.772 1.00 67.69 93 GLN A CA 1
ATOM 750 C C . GLN A 1 93 ? -16.279 -12.583 6.581 1.00 67.69 93 GLN A C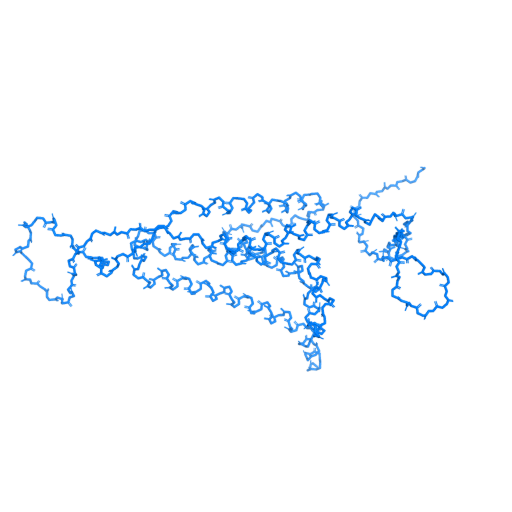 1
ATOM 752 O O . GLN A 1 93 ? -15.189 -12.510 7.146 1.00 67.69 93 GLN A O 1
ATOM 757 N N . VAL A 1 94 ? -16.779 -11.564 5.875 1.00 72.50 94 VAL A N 1
ATOM 758 C CA . VAL A 1 94 ? -16.039 -10.310 5.646 1.00 72.50 94 VAL A CA 1
ATOM 759 C C . VAL A 1 94 ? -15.808 -9.569 6.965 1.00 72.50 94 VAL A C 1
ATOM 761 O O . VAL A 1 94 ? -14.724 -9.049 7.205 1.00 72.50 94 VAL A O 1
ATOM 764 N N . ARG A 1 95 ? -16.772 -9.605 7.893 1.00 74.00 95 ARG A N 1
ATOM 765 C CA . ARG A 1 95 ? -16.594 -9.030 9.236 1.00 74.00 95 ARG A CA 1
ATOM 766 C C . ARG A 1 95 ? -15.465 -9.711 10.026 1.00 74.00 95 ARG A C 1
ATOM 768 O O . ARG A 1 95 ? -14.657 -9.018 10.635 1.00 74.00 95 ARG A O 1
ATOM 775 N N . ARG A 1 96 ? -15.366 -11.047 9.973 1.00 73.50 96 ARG A N 1
ATOM 776 C CA . ARG A 1 96 ? -14.268 -11.806 10.611 1.00 73.50 96 ARG A CA 1
ATOM 777 C C . ARG A 1 96 ? -12.909 -11.519 9.968 1.00 73.50 96 ARG A C 1
ATOM 779 O O . ARG A 1 96 ? -11.900 -11.469 10.665 1.00 73.50 96 ARG A O 1
ATOM 786 N N . LEU A 1 97 ? -12.886 -11.309 8.654 1.00 72.94 97 LEU A N 1
ATOM 787 C CA . LEU A 1 97 ? -11.691 -10.899 7.914 1.00 72.94 97 LEU A CA 1
ATOM 788 C C . LEU A 1 97 ? -11.188 -9.521 8.352 1.00 72.94 97 LEU A C 1
ATOM 790 O O . LEU A 1 97 ? -10.000 -9.365 8.629 1.00 72.94 97 LEU A O 1
ATOM 794 N N . LEU A 1 98 ? -12.094 -8.548 8.488 1.00 77.69 98 LEU A N 1
ATOM 795 C CA . LEU A 1 98 ? -11.762 -7.205 8.973 1.00 77.69 98 LEU A CA 1
ATOM 796 C C . LEU A 1 98 ? -11.189 -7.235 10.401 1.00 77.69 98 LEU A C 1
ATOM 798 O O . LEU A 1 98 ? -10.272 -6.475 10.705 1.00 77.69 98 LEU A O 1
ATOM 802 N N . ASP A 1 99 ? -11.648 -8.156 11.253 1.00 76.25 99 ASP A N 1
ATOM 803 C CA . ASP A 1 99 ? -11.109 -8.332 12.611 1.00 76.25 99 ASP A CA 1
ATOM 804 C C . ASP A 1 99 ? -9.655 -8.859 12.612 1.00 76.25 99 ASP A C 1
ATOM 806 O O . ASP A 1 99 ? -8.901 -8.625 13.562 1.00 76.25 99 ASP A O 1
ATOM 810 N N . LYS A 1 100 ? -9.210 -9.504 11.524 1.00 80.81 100 LYS A N 1
ATOM 811 C CA . LYS A 1 100 ? -7.832 -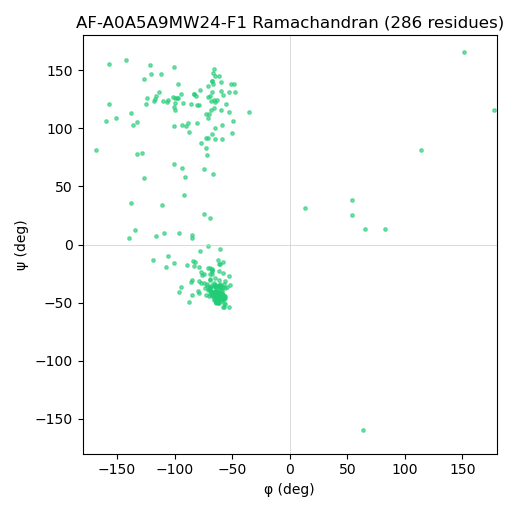9.994 11.332 1.00 80.81 100 LYS A CA 1
ATOM 812 C C . LYS A 1 100 ? -6.941 -9.032 10.535 1.00 80.81 100 LYS A C 1
ATOM 814 O O . LYS A 1 100 ? -5.803 -9.385 10.226 1.00 80.81 100 LYS A O 1
ATOM 819 N N . SER A 1 101 ? -7.385 -7.800 10.274 1.00 84.88 101 SER A N 1
ATOM 820 C CA . SER A 1 101 ? -6.628 -6.808 9.490 1.00 84.88 101 SER A CA 1
ATOM 821 C C . SER A 1 101 ? -5.220 -6.519 10.041 1.00 84.88 101 SER A C 1
ATOM 823 O O . SER A 1 101 ? -4.290 -6.302 9.269 1.00 84.88 101 SER A O 1
ATOM 825 N N . LYS A 1 102 ? -5.012 -6.602 11.368 1.00 84.88 102 LYS A N 1
ATOM 826 C CA . LYS A 1 102 ? -3.678 -6.445 11.990 1.00 84.88 102 LYS A CA 1
ATOM 827 C C . LYS A 1 102 ? -2.673 -7.474 11.474 1.00 84.88 102 LYS A C 1
ATOM 829 O O . LYS A 1 102 ? -1.523 -7.131 11.239 1.00 84.88 102 LYS A O 1
ATOM 834 N N . MET A 1 103 ? -3.104 -8.725 11.324 1.00 84.44 103 MET A N 1
ATOM 835 C CA . MET A 1 103 ? -2.244 -9.799 10.830 1.00 84.44 103 MET A CA 1
ATOM 836 C C . MET A 1 103 ? -1.838 -9.523 9.382 1.00 84.44 103 MET A C 1
ATOM 838 O O . MET A 1 103 ? -0.667 -9.648 9.055 1.00 84.44 103 MET A O 1
ATOM 842 N N . PHE A 1 104 ? -2.776 -9.040 8.562 1.00 86.62 104 PHE A N 1
ATOM 843 C CA . PHE A 1 104 ? -2.493 -8.623 7.190 1.00 86.62 104 PHE A CA 1
ATOM 844 C C . PHE A 1 104 ? -1.484 -7.464 7.125 1.00 86.62 104 PHE A C 1
ATOM 846 O O . PHE A 1 104 ? -0.541 -7.538 6.350 1.00 86.62 104 PHE A O 1
ATOM 853 N N . HIS A 1 105 ? -1.598 -6.445 7.988 1.00 89.31 105 HIS A N 1
ATOM 854 C CA . HIS A 1 105 ? -0.587 -5.379 8.084 1.00 89.31 105 HIS A CA 1
ATOM 855 C C . HIS A 1 105 ? 0.814 -5.922 8.384 1.00 89.31 105 HIS A C 1
ATOM 857 O O . HIS A 1 105 ? 1.777 -5.516 7.740 1.00 89.31 105 HIS A O 1
ATOM 863 N N . VAL A 1 106 ? 0.923 -6.847 9.344 1.00 88.75 106 VAL A N 1
ATOM 864 C CA . VAL A 1 106 ? 2.208 -7.467 9.696 1.00 88.75 106 VAL A CA 1
ATOM 865 C C . VAL A 1 106 ? 2.766 -8.258 8.511 1.00 88.75 106 VAL A C 1
ATOM 867 O O . VAL A 1 106 ? 3.940 -8.110 8.190 1.00 88.75 106 VAL A O 1
ATOM 870 N N . THR A 1 107 ? 1.933 -9.036 7.813 1.00 86.88 107 THR A N 1
ATOM 871 C CA . THR A 1 107 ? 2.353 -9.767 6.608 1.00 86.88 107 THR A CA 1
ATOM 872 C C . THR A 1 107 ? 2.816 -8.823 5.496 1.00 86.88 107 THR A C 1
ATOM 874 O O . THR A 1 107 ? 3.874 -9.059 4.920 1.00 86.88 107 THR A O 1
ATOM 877 N N . CYS A 1 108 ? 2.103 -7.722 5.239 1.00 87.88 108 CYS A N 1
ATOM 878 C CA . CYS A 1 108 ? 2.543 -6.699 4.287 1.00 87.88 108 CYS A CA 1
ATOM 879 C C . CYS A 1 108 ? 3.897 -6.095 4.683 1.00 87.88 108 CYS A C 1
ATOM 881 O O . CYS A 1 108 ? 4.758 -5.931 3.824 1.00 87.88 108 CYS A O 1
ATOM 883 N N . GLY A 1 109 ? 4.105 -5.800 5.972 1.00 87.31 109 GLY A N 1
ATOM 884 C CA . GLY A 1 109 ? 5.378 -5.292 6.488 1.00 87.31 109 GLY A CA 1
ATOM 885 C C . GLY A 1 109 ? 6.543 -6.253 6.238 1.00 87.31 109 GLY A C 1
ATOM 886 O O . GLY A 1 109 ? 7.574 -5.837 5.719 1.00 87.31 109 GLY A O 1
ATOM 887 N N . ILE A 1 110 ? 6.349 -7.548 6.513 1.00 87.19 110 ILE A N 1
ATOM 888 C CA . ILE A 1 110 ? 7.354 -8.589 6.237 1.00 87.19 110 ILE A CA 1
ATOM 889 C C . ILE A 1 110 ? 7.684 -8.636 4.741 1.00 87.19 110 ILE A C 1
ATOM 891 O O . ILE A 1 110 ? 8.853 -8.670 4.366 1.00 87.19 110 ILE A O 1
ATOM 895 N N . THR A 1 111 ? 6.675 -8.585 3.872 1.00 86.56 111 THR A N 1
ATOM 896 C CA . THR A 1 111 ? 6.884 -8.582 2.419 1.00 86.56 111 THR A CA 1
ATOM 897 C C . THR A 1 111 ? 7.639 -7.343 1.941 1.00 86.56 111 THR A C 1
ATOM 899 O O . THR A 1 111 ? 8.544 -7.475 1.123 1.00 86.56 111 THR A O 1
ATOM 902 N N . ILE A 1 112 ? 7.351 -6.155 2.481 1.00 87.50 112 ILE A N 1
ATOM 903 C CA . ILE A 1 112 ? 8.114 -4.934 2.168 1.00 87.50 112 ILE A CA 1
ATOM 904 C C . ILE A 1 112 ? 9.587 -5.101 2.552 1.00 87.50 112 ILE A C 1
ATOM 906 O O . ILE A 1 112 ? 10.455 -4.759 1.751 1.00 87.50 112 ILE A O 1
ATOM 910 N N . CYS A 1 113 ? 9.878 -5.656 3.733 1.00 85.69 113 CYS A N 1
ATOM 911 C CA . CYS A 1 113 ? 11.252 -5.925 4.161 1.00 85.69 113 CYS A CA 1
ATOM 912 C C . CYS A 1 113 ? 11.965 -6.872 3.189 1.00 85.69 113 CYS A C 1
ATOM 914 O O . CYS A 1 113 ? 13.050 -6.545 2.721 1.00 85.69 113 CYS A O 1
ATOM 916 N N . VAL A 1 114 ? 11.327 -7.988 2.817 1.00 85.81 114 VAL A N 1
ATOM 917 C CA . VAL A 1 114 ? 11.900 -8.987 1.897 1.00 85.81 114 VAL A CA 1
ATOM 918 C C . VAL A 1 114 ? 12.225 -8.391 0.522 1.00 85.81 114 VAL A C 1
ATOM 920 O O . VAL A 1 114 ? 13.291 -8.663 -0.023 1.00 85.81 114 VAL A O 1
ATOM 923 N N . PHE A 1 115 ? 11.340 -7.561 -0.042 1.00 82.75 115 PHE A N 1
ATOM 924 C CA . PHE A 1 115 ? 11.557 -6.962 -1.366 1.00 82.75 115 PHE A CA 1
ATOM 925 C C . PHE A 1 115 ? 12.441 -5.703 -1.350 1.00 82.75 115 PHE A C 1
ATOM 927 O O . PHE A 1 115 ? 12.976 -5.341 -2.397 1.00 82.75 115 PHE A O 1
ATOM 934 N N . SER A 1 116 ? 12.614 -5.044 -0.197 1.00 81.12 116 SER A N 1
ATOM 935 C CA . SER A 1 116 ? 13.520 -3.889 -0.049 1.00 81.12 116 SER A CA 1
ATOM 936 C C . SER A 1 116 ? 14.993 -4.295 0.083 1.00 81.12 116 SER A C 1
ATOM 938 O O . SER A 1 116 ? 15.870 -3.469 -0.151 1.00 81.12 116 SER A O 1
ATOM 940 N N . GLY A 1 117 ? 15.277 -5.551 0.441 1.00 73.38 117 GLY A N 1
ATOM 941 C CA . GLY A 1 117 ? 16.627 -6.112 0.487 1.00 73.38 117 GLY A CA 1
ATOM 942 C C . GLY A 1 117 ? 16.767 -7.226 1.528 1.00 73.38 117 GLY A C 1
ATOM 943 O O . GLY A 1 117 ? 15.913 -7.366 2.404 1.00 73.38 117 GLY A O 1
ATOM 944 N N . PRO A 1 118 ? 17.847 -8.024 1.473 1.00 54.81 118 PRO A N 1
ATOM 945 C CA . PRO A 1 118 ? 18.135 -9.019 2.496 1.00 54.81 118 PRO A CA 1
ATOM 946 C C . PRO A 1 118 ? 18.479 -8.312 3.812 1.00 54.81 118 PRO A C 1
ATOM 948 O O . PRO A 1 118 ? 19.613 -7.908 4.055 1.00 54.81 118 PRO A O 1
ATOM 951 N N . GLN A 1 119 ? 17.483 -8.137 4.676 1.00 55.09 119 GLN A N 1
ATOM 952 C CA . GLN A 1 119 ? 17.734 -7.849 6.079 1.00 55.09 119 GLN A CA 1
ATOM 953 C C . GLN A 1 119 ? 18.082 -9.173 6.749 1.00 55.09 119 GLN A C 1
ATOM 955 O O . GLN A 1 119 ? 17.280 -10.109 6.738 1.00 55.09 119 GLN A O 1
ATOM 960 N N . ASN A 1 120 ? 19.285 -9.249 7.327 1.00 49.56 120 ASN A N 1
ATOM 961 C CA . ASN A 1 120 ? 19.586 -10.272 8.322 1.00 49.56 120 ASN A CA 1
ATOM 962 C C . ASN A 1 120 ? 18.421 -10.289 9.322 1.00 49.56 120 ASN A C 1
ATOM 964 O O . ASN A 1 120 ? 18.009 -9.202 9.747 1.00 49.56 120 ASN A O 1
ATOM 968 N N . PRO A 1 121 ? 17.851 -11.462 9.655 1.00 52.59 121 PRO A N 1
ATOM 969 C CA . PRO A 1 121 ? 16.770 -11.532 10.623 1.00 52.59 121 PRO A CA 1
ATOM 970 C C . PRO A 1 121 ? 17.245 -10.815 11.881 1.00 52.59 121 PRO A C 1
ATOM 972 O O . PRO A 1 121 ? 18.237 -11.213 12.493 1.00 52.59 121 PRO A O 1
ATOM 975 N N . LEU A 1 122 ? 16.590 -9.694 12.202 1.00 52.19 122 LEU A N 1
ATOM 976 C CA . LEU A 1 122 ? 16.873 -8.974 13.432 1.00 52.19 122 LEU A CA 1
ATOM 977 C C . LEU A 1 122 ? 16.762 -9.997 14.564 1.00 52.19 122 LEU A C 1
ATOM 979 O O . LEU A 1 122 ? 15.788 -10.760 14.576 1.00 52.19 122 LEU A O 1
ATOM 983 N N . PRO A 1 123 ? 17.753 -10.056 15.472 1.00 45.81 123 PRO A N 1
ATOM 984 C CA . PRO A 1 123 ? 17.695 -10.971 16.595 1.00 45.81 123 PRO A CA 1
ATOM 985 C C . PRO A 1 123 ? 16.353 -10.773 17.288 1.00 45.81 123 PRO A C 1
ATOM 987 O O . PRO A 1 123 ? 15.885 -9.639 17.427 1.00 45.81 123 PRO A O 1
ATOM 990 N N . GLU A 1 124 ? 15.730 -11.883 17.676 1.00 48.78 124 GLU A N 1
ATOM 991 C CA . GLU A 1 124 ? 14.461 -11.958 18.395 1.00 48.78 124 GLU A CA 1
ATOM 992 C C . GLU A 1 124 ? 14.637 -11.378 19.810 1.00 48.78 124 GLU A C 1
ATOM 994 O O . GLU A 1 124 ? 14.497 -12.038 20.836 1.00 48.78 124 GLU A O 1
ATOM 999 N N . HIS A 1 125 ? 15.018 -10.106 19.886 1.00 50.88 125 HIS A N 1
ATOM 1000 C CA . HIS A 1 125 ? 15.028 -9.346 21.107 1.00 50.88 125 HIS A CA 1
ATOM 1001 C C . HIS A 1 125 ? 13.565 -9.120 21.444 1.00 50.88 125 HIS A C 1
ATOM 1003 O O . HIS A 1 125 ? 12.859 -8.367 20.770 1.00 50.88 125 HIS A O 1
ATOM 1009 N N . ARG A 1 126 ? 13.100 -9.802 22.496 1.00 49.06 126 ARG A N 1
ATOM 1010 C CA . ARG A 1 126 ? 11.868 -9.452 23.204 1.00 49.06 126 ARG A CA 1
ATOM 1011 C C . ARG A 1 126 ? 11.940 -7.962 23.524 1.00 49.06 126 ARG A C 1
ATOM 1013 O O . ARG A 1 126 ? 12.552 -7.567 24.514 1.00 49.06 126 ARG A O 1
ATOM 1020 N N . MET A 1 127 ? 11.344 -7.134 22.671 1.00 52.47 127 MET A N 1
ATOM 1021 C CA . MET A 1 127 ? 11.229 -5.705 22.908 1.00 52.47 127 MET A CA 1
ATOM 1022 C C . MET A 1 127 ? 10.191 -5.539 24.016 1.00 52.47 127 MET A C 1
ATOM 1024 O O . MET A 1 127 ? 9.008 -5.325 23.767 1.00 52.47 127 MET A O 1
ATOM 1028 N N . SER A 1 128 ? 10.631 -5.691 25.264 1.00 61.06 128 SER A N 1
ATOM 1029 C CA . SER A 1 128 ? 9.829 -5.475 26.472 1.00 61.06 128 SER A CA 1
ATOM 1030 C C . SER A 1 128 ? 9.611 -3.979 26.748 1.00 61.06 128 SER A C 1
ATOM 1032 O O . SER A 1 128 ? 9.422 -3.573 27.892 1.00 61.06 128 SER A O 1
ATOM 1034 N N . SER A 1 129 ? 9.650 -3.154 25.701 1.00 73.38 129 SER A N 1
ATOM 1035 C CA . SER A 1 129 ? 9.566 -1.702 25.781 1.00 73.38 129 SER A CA 1
ATOM 1036 C C . SER A 1 129 ? 8.631 -1.207 24.689 1.00 73.38 129 SER A C 1
ATOM 1038 O O . SER A 1 129 ? 8.998 -1.130 23.514 1.00 73.38 129 SER A O 1
ATOM 1040 N N . TYR A 1 130 ? 7.407 -0.867 25.092 1.00 79.81 130 TYR A N 1
ATOM 1041 C CA . TYR A 1 130 ? 6.400 -0.269 24.215 1.00 79.81 130 TYR A CA 1
ATOM 1042 C C . TYR A 1 130 ? 6.903 1.035 23.572 1.00 79.81 130 TYR A C 1
ATOM 1044 O O . TYR A 1 130 ? 6.625 1.285 22.403 1.00 79.81 130 TYR A O 1
ATOM 1052 N N . GLU A 1 131 ? 7.717 1.803 24.301 1.00 82.50 131 GLU A N 1
ATOM 1053 C CA . GLU A 1 131 ? 8.340 3.044 23.829 1.00 82.50 131 GLU A CA 1
ATOM 1054 C C . GLU A 1 131 ? 9.179 2.828 22.563 1.00 82.50 131 GLU A C 1
ATOM 1056 O O . GLU A 1 131 ? 8.981 3.502 21.556 1.00 82.50 131 GLU A O 1
ATOM 1061 N N . ILE A 1 132 ? 10.073 1.832 22.563 1.00 83.12 132 ILE A N 1
ATOM 1062 C CA . ILE A 1 132 ? 10.950 1.562 21.412 1.00 83.12 132 ILE A CA 1
ATOM 1063 C C . ILE A 1 132 ? 10.117 1.128 20.206 1.00 83.12 132 ILE A C 1
ATOM 1065 O O . ILE A 1 132 ? 10.339 1.606 19.092 1.00 83.12 132 ILE A O 1
ATOM 1069 N N . PHE A 1 133 ? 9.123 0.261 20.425 1.00 81.88 133 PHE A N 1
ATOM 1070 C CA . PHE A 1 133 ? 8.175 -0.105 19.377 1.00 81.88 133 PHE A CA 1
ATOM 1071 C C . PHE A 1 133 ? 7.485 1.138 18.801 1.00 81.88 133 PHE A C 1
ATOM 1073 O O . PHE A 1 133 ? 7.402 1.277 17.587 1.00 81.88 133 PHE A O 1
ATOM 1080 N N . TRP A 1 134 ? 7.042 2.072 19.642 1.00 82.88 134 TRP A N 1
ATOM 1081 C CA . TRP A 1 134 ? 6.370 3.288 19.192 1.00 82.88 134 TRP A CA 1
ATOM 1082 C C . TRP A 1 134 ? 7.285 4.190 18.350 1.00 82.88 134 TRP A C 1
ATOM 1084 O O . TRP A 1 134 ? 6.907 4.570 17.240 1.00 82.88 134 TRP A O 1
ATOM 1094 N N . TYR A 1 135 ? 8.501 4.493 18.816 1.00 84.06 135 TYR A N 1
ATOM 1095 C CA . TYR A 1 135 ? 9.442 5.338 18.068 1.00 84.06 135 TYR A CA 1
ATOM 1096 C C . TYR A 1 135 ? 9.860 4.704 16.742 1.00 84.06 135 TYR A C 1
ATOM 1098 O O . TYR A 1 135 ? 9.782 5.352 15.699 1.00 84.06 135 TYR A O 1
ATOM 1106 N N . THR A 1 136 ? 10.239 3.424 16.764 1.00 85.19 136 THR A N 1
ATOM 1107 C CA . THR A 1 136 ? 10.641 2.697 15.549 1.00 85.19 136 THR A CA 1
ATOM 1108 C C . THR A 1 136 ? 9.492 2.574 14.559 1.00 85.19 136 THR A C 1
ATOM 1110 O O . THR A 1 136 ? 9.708 2.706 13.358 1.00 85.19 136 THR A O 1
ATOM 1113 N N . HIS A 1 137 ? 8.257 2.395 15.035 1.00 86.50 137 HIS A N 1
ATOM 1114 C CA . HIS A 1 137 ? 7.107 2.341 14.147 1.00 86.50 137 HIS A CA 1
ATOM 1115 C C . HIS A 1 137 ? 6.859 3.701 13.489 1.00 86.50 137 HIS A C 1
ATOM 1117 O O . HIS A 1 137 ? 6.686 3.733 12.277 1.00 86.50 137 HIS A O 1
ATOM 1123 N N . ASN A 1 138 ? 6.932 4.821 14.225 1.00 88.56 138 ASN A N 1
ATOM 1124 C CA . ASN A 1 138 ? 6.739 6.178 13.680 1.00 88.56 138 ASN A CA 1
ATOM 1125 C C . ASN A 1 138 ? 7.766 6.601 12.616 1.00 88.56 138 ASN A C 1
ATOM 1127 O O . ASN A 1 138 ? 7.501 7.541 11.862 1.00 88.56 138 ASN A O 1
ATOM 1131 N N . LEU A 1 139 ? 8.877 5.871 12.467 1.00 88.00 139 LEU A N 1
ATOM 1132 C CA . LEU A 1 139 ? 9.785 6.032 11.327 1.00 88.00 139 LEU A CA 1
ATOM 1133 C C . LEU A 1 139 ? 9.086 5.811 9.977 1.00 88.00 139 LEU A C 1
ATOM 1135 O O . LEU A 1 139 ? 9.614 6.248 8.956 1.00 88.00 139 LEU A O 1
ATOM 1139 N N . PHE A 1 140 ? 7.880 5.221 9.952 1.00 88.81 140 PHE A N 1
ATOM 1140 C CA . PHE A 1 140 ? 7.054 5.143 8.745 1.00 88.81 140 PHE A CA 1
ATOM 1141 C C . PHE A 1 140 ? 6.867 6.521 8.081 1.00 88.81 140 PHE A C 1
ATOM 1143 O O . PHE A 1 140 ? 6.858 6.599 6.857 1.00 88.81 140 PHE A O 1
ATOM 1150 N N . ILE A 1 141 ? 6.770 7.612 8.856 1.00 89.19 141 ILE A N 1
ATOM 1151 C CA . ILE A 1 141 ? 6.608 8.975 8.319 1.00 89.19 141 ILE A CA 1
ATOM 1152 C C . ILE A 1 141 ? 7.848 9.375 7.516 1.00 89.19 141 ILE A C 1
ATOM 1154 O O . ILE A 1 141 ? 7.738 9.791 6.364 1.00 89.19 141 ILE A O 1
ATOM 1158 N N . VAL A 1 142 ? 9.031 9.194 8.107 1.00 90.50 142 VAL A N 1
ATOM 1159 C CA . VAL A 1 142 ? 10.317 9.486 7.460 1.00 90.50 142 VAL A CA 1
ATOM 1160 C C . VAL A 1 142 ? 10.505 8.603 6.228 1.00 90.50 142 VAL A C 1
ATOM 1162 O O . VAL A 1 142 ? 10.887 9.098 5.171 1.00 90.50 142 VAL A O 1
ATOM 1165 N N . PHE A 1 143 ? 10.156 7.319 6.326 1.00 89.88 143 PHE A N 1
ATOM 1166 C CA . PHE A 1 143 ? 10.181 6.388 5.201 1.00 89.88 143 PHE A CA 1
ATOM 1167 C C . PHE A 1 143 ? 9.320 6.871 4.023 1.00 89.88 143 PHE A C 1
ATOM 1169 O O . PHE A 1 143 ? 9.807 6.891 2.895 1.00 89.88 143 PHE A O 1
ATOM 1176 N N . TYR A 1 144 ? 8.080 7.321 4.259 1.00 89.56 144 TYR A N 1
ATOM 1177 C CA . TYR A 1 144 ? 7.229 7.850 3.185 1.00 89.56 144 TYR A CA 1
ATOM 1178 C C . TYR A 1 144 ? 7.754 9.162 2.597 1.00 89.56 144 TYR A C 1
ATOM 1180 O O . TYR A 1 144 ? 7.636 9.360 1.390 1.00 89.56 144 TYR A O 1
ATOM 1188 N N . LEU A 1 145 ? 8.361 10.038 3.404 1.00 89.62 145 LEU A N 1
ATOM 1189 C CA . LEU A 1 145 ? 8.995 11.261 2.898 1.00 89.62 145 LEU A CA 1
ATOM 1190 C C . LEU A 1 145 ? 10.172 10.935 1.973 1.00 89.62 145 LEU A C 1
ATOM 1192 O O . LEU A 1 145 ? 10.245 11.463 0.865 1.00 89.62 145 LEU A O 1
ATOM 1196 N N . ILE A 1 146 ? 11.048 10.017 2.387 1.00 89.50 146 ILE A N 1
ATOM 1197 C CA . ILE A 1 146 ? 12.167 9.550 1.559 1.00 89.50 146 ILE A CA 1
ATOM 1198 C C . ILE A 1 146 ? 11.645 8.865 0.294 1.00 89.50 146 ILE A C 1
ATOM 1200 O O . ILE A 1 146 ? 12.160 9.126 -0.788 1.00 89.50 146 ILE A O 1
ATOM 1204 N N . LEU A 1 147 ? 10.602 8.037 0.397 1.00 86.56 147 LEU A N 1
ATOM 1205 C CA . LEU A 1 147 ? 9.998 7.367 -0.756 1.00 86.56 147 LEU A CA 1
ATOM 1206 C C . LEU A 1 147 ? 9.424 8.374 -1.765 1.00 86.56 147 LE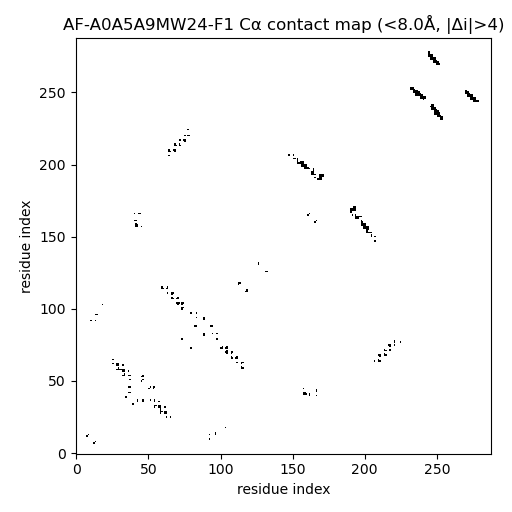U A C 1
ATOM 1208 O O . LEU A 1 147 ? 9.603 8.198 -2.969 1.00 86.56 147 LEU A O 1
ATOM 1212 N N . LEU A 1 148 ? 8.768 9.439 -1.295 1.00 85.75 148 LEU A N 1
ATOM 1213 C CA . LEU A 1 148 ? 8.264 10.507 -2.160 1.00 85.75 148 LEU A CA 1
ATOM 1214 C C . LEU A 1 148 ? 9.411 11.278 -2.827 1.00 85.75 148 LEU A C 1
ATOM 1216 O O . LEU A 1 148 ? 9.363 11.485 -4.037 1.00 85.75 148 LEU A O 1
ATOM 1220 N N . LEU A 1 149 ? 10.464 11.633 -2.083 1.00 87.12 149 LEU A N 1
ATOM 1221 C CA . LEU A 1 149 ? 11.648 12.313 -2.628 1.00 87.12 149 LEU A CA 1
ATOM 1222 C C . LEU A 1 149 ? 12.398 11.448 -3.651 1.00 87.12 149 LEU A C 1
ATOM 1224 O O . LEU A 1 149 ? 12.762 11.931 -4.721 1.00 87.12 149 LEU A O 1
ATOM 1228 N N . HIS A 1 150 ? 12.575 10.158 -3.361 1.00 85.00 150 HIS A N 1
ATOM 1229 C CA . HIS A 1 150 ? 13.243 9.200 -4.242 1.00 85.00 150 HIS A CA 1
ATOM 1230 C C . HIS A 1 150 ? 12.585 9.136 -5.629 1.00 85.00 150 HIS A C 1
ATOM 1232 O O . HIS A 1 150 ? 13.259 9.034 -6.653 1.00 85.00 150 HIS A O 1
ATOM 1238 N N . VAL A 1 151 ? 11.257 9.238 -5.673 1.00 80.75 151 VAL A N 1
ATOM 1239 C CA . VAL A 1 151 ? 10.460 9.103 -6.897 1.00 80.75 151 VAL A CA 1
ATOM 1240 C C . VAL A 1 151 ? 10.507 10.360 -7.779 1.00 80.75 151 VAL A C 1
ATOM 1242 O O . VAL A 1 151 ? 10.336 10.251 -8.994 1.00 80.75 151 VAL A O 1
ATOM 1245 N N . VAL A 1 152 ? 10.791 11.536 -7.208 1.00 79.94 152 VAL A N 1
ATOM 1246 C CA . VAL A 1 152 ? 10.935 12.799 -7.962 1.00 79.94 152 VAL A CA 1
ATOM 1247 C C . VAL A 1 152 ? 12.194 12.798 -8.835 1.00 79.94 152 VAL A C 1
ATOM 1249 O O . VAL A 1 152 ? 12.216 13.447 -9.877 1.00 79.94 152 VAL A O 1
ATOM 1252 N N . GLY A 1 153 ? 13.217 12.018 -8.467 1.00 74.50 153 GLY A N 1
ATOM 1253 C CA . GLY A 1 153 ? 14.519 12.014 -9.139 1.00 74.50 153 GLY A CA 1
ATOM 1254 C C . GLY A 1 153 ? 14.500 11.609 -10.618 1.00 74.50 153 GLY A C 1
ATOM 1255 O O . GLY A 1 153 ? 15.471 11.873 -11.317 1.00 74.50 153 GLY A O 1
ATOM 1256 N N . GLY A 1 154 ? 13.426 10.978 -11.118 1.00 75.88 154 GLY A N 1
ATOM 1257 C CA . GLY A 1 154 ? 13.216 10.760 -12.557 1.00 75.88 154 GLY A CA 1
ATOM 1258 C C . GLY A 1 154 ? 14.372 10.059 -13.286 1.00 75.88 154 GLY A C 1
ATOM 1259 O O . GLY A 1 154 ? 14.542 10.250 -14.486 1.00 75.88 154 GLY A O 1
ATOM 1260 N N . ALA A 1 155 ? 15.182 9.271 -12.571 1.00 76.81 155 ALA A N 1
ATOM 1261 C CA . ALA A 1 155 ? 16.475 8.792 -13.063 1.00 76.81 155 ALA A CA 1
ATOM 1262 C C . ALA A 1 155 ? 16.359 7.850 -14.272 1.00 76.81 155 ALA A C 1
ATOM 1264 O O . ALA A 1 155 ? 17.257 7.786 -15.107 1.00 76.81 155 ALA A O 1
ATOM 1265 N N . LEU A 1 156 ? 15.243 7.126 -14.380 1.00 76.69 156 LEU A N 1
ATOM 1266 C CA . LEU A 1 156 ? 15.026 6.160 -15.449 1.00 76.69 156 LEU A CA 1
ATOM 1267 C C . LEU A 1 156 ? 14.295 6.800 -16.623 1.00 76.69 156 LEU A C 1
ATOM 1269 O O . LEU A 1 156 ? 13.168 7.295 -16.497 1.00 76.69 156 LEU A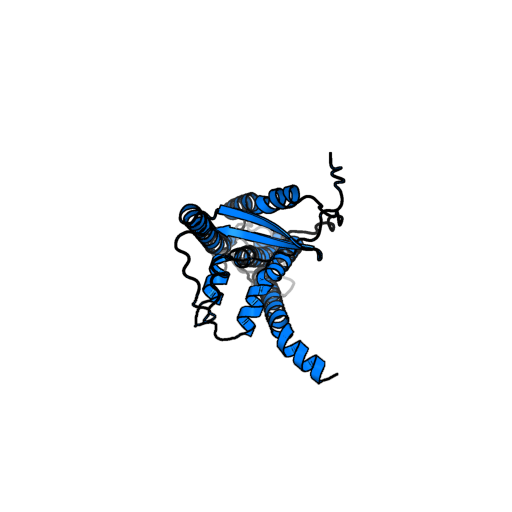 O 1
ATOM 1273 N N . LYS A 1 157 ? 14.950 6.734 -17.780 1.00 81.75 157 LYS A N 1
ATOM 1274 C CA . LYS A 1 157 ? 14.444 7.234 -19.052 1.00 81.75 157 LYS A CA 1
ATOM 1275 C C . LYS A 1 157 ? 14.162 6.070 -19.996 1.00 81.75 157 LYS A C 1
ATOM 1277 O O . LYS A 1 157 ? 14.852 5.055 -19.951 1.00 81.75 157 LYS A O 1
ATOM 1282 N N . TYR A 1 158 ? 13.143 6.216 -20.831 1.00 80.69 158 TYR A N 1
ATOM 1283 C CA . TYR A 1 158 ? 12.780 5.247 -21.864 1.00 80.69 158 TYR A CA 1
ATOM 1284 C C . TYR A 1 158 ? 12.825 5.909 -23.237 1.00 80.69 158 TYR A C 1
ATOM 1286 O O . TYR A 1 158 ? 12.698 7.133 -23.346 1.00 80.69 158 TYR A O 1
ATOM 1294 N N . GLN A 1 159 ? 13.040 5.107 -24.275 1.00 84.56 159 GLN A N 1
ATOM 1295 C CA . GLN A 1 159 ? 13.118 5.607 -25.639 1.00 84.56 159 GLN A CA 1
ATOM 1296 C C . GLN A 1 159 ? 11.715 5.776 -26.232 1.00 84.56 159 GLN A C 1
ATOM 1298 O O . GLN A 1 159 ? 10.909 4.845 -26.209 1.00 84.56 159 GLN A O 1
ATOM 1303 N N . LEU A 1 160 ? 11.438 6.955 -26.793 1.00 84.62 160 LEU A N 1
ATOM 1304 C CA . LEU A 1 160 ? 10.181 7.239 -27.497 1.00 84.62 160 LEU A CA 1
ATOM 1305 C C . LEU A 1 160 ? 10.239 6.791 -28.961 1.00 84.62 160 LEU A C 1
ATOM 1307 O O . LEU A 1 160 ? 9.300 6.191 -29.475 1.00 84.62 160 LEU A O 1
ATOM 1311 N N . ASN A 1 161 ? 11.359 7.078 -29.626 1.00 82.44 161 ASN A N 1
ATOM 1312 C CA . ASN A 1 161 ? 11.506 6.926 -31.070 1.00 82.44 161 ASN A CA 1
ATOM 1313 C C . ASN A 1 161 ? 12.043 5.539 -31.458 1.00 82.44 161 ASN A C 1
ATOM 1315 O O . ASN A 1 161 ? 13.131 5.431 -32.016 1.00 82.44 161 ASN A O 1
ATOM 1319 N N . VAL A 1 162 ? 11.337 4.470 -31.078 1.00 79.75 162 VAL A N 1
ATOM 1320 C CA . VAL A 1 162 ? 11.770 3.086 -31.374 1.00 79.75 162 VAL A CA 1
ATOM 1321 C C . VAL A 1 162 ? 11.613 2.748 -32.860 1.00 79.75 162 VAL A C 1
ATOM 1323 O O . VAL A 1 162 ? 12.449 2.045 -33.412 1.00 79.75 162 VAL A O 1
ATOM 1326 N N . GLU A 1 163 ? 10.589 3.293 -33.520 1.00 73.94 163 GLU A N 1
ATOM 1327 C CA . GLU A 1 163 ? 10.315 3.040 -34.942 1.00 73.94 163 GLU A CA 1
ATOM 1328 C C . GLU A 1 163 ? 11.345 3.709 -35.870 1.00 73.94 163 GLU A C 1
ATOM 1330 O O . GLU A 1 163 ? 11.779 3.107 -36.851 1.00 73.94 163 GLU A O 1
ATOM 1335 N N . SER A 1 164 ? 11.786 4.937 -35.561 1.00 72.38 164 SER A N 1
ATOM 1336 C CA . SER A 1 164 ? 12.786 5.644 -36.389 1.00 72.38 164 SER A CA 1
ATOM 1337 C C . SER A 1 164 ? 14.233 5.352 -35.976 1.00 72.38 164 SER A C 1
ATOM 1339 O O . SER A 1 164 ? 15.155 5.577 -36.763 1.00 72.38 164 SER A O 1
ATOM 1341 N N . HIS A 1 165 ? 14.435 4.837 -34.758 1.00 73.75 165 HIS A N 1
ATOM 1342 C CA . HIS A 1 165 ? 15.729 4.400 -34.237 1.00 73.75 165 HIS A CA 1
ATOM 1343 C C . HIS A 1 165 ? 15.597 3.013 -33.581 1.00 73.75 165 HIS A C 1
ATOM 1345 O O . HIS A 1 165 ? 15.530 2.901 -32.347 1.00 73.75 165 HIS A O 1
ATOM 1351 N N . PRO A 1 166 ? 15.541 1.942 -34.391 1.00 78.88 166 PRO A N 1
ATOM 1352 C CA . PRO A 1 166 ? 15.471 0.591 -33.863 1.00 78.88 166 PRO A CA 1
ATOM 1353 C C . PRO A 1 166 ? 16.762 0.251 -33.100 1.00 78.88 166 PRO A C 1
ATOM 1355 O O . PRO A 1 166 ? 17.846 0.707 -33.481 1.00 78.88 166 PRO A O 1
ATOM 1358 N N . PRO A 1 167 ? 16.680 -0.533 -32.012 1.00 77.88 167 PRO A N 1
ATOM 1359 C CA . PRO A 1 167 ? 17.853 -0.864 -31.218 1.00 77.88 167 PRO A CA 1
ATOM 1360 C C . PRO A 1 167 ? 18.910 -1.595 -32.056 1.00 77.88 167 PRO A C 1
ATOM 1362 O O . PRO A 1 167 ? 18.590 -2.528 -32.786 1.00 77.88 167 PRO A O 1
ATOM 1365 N N . GLY A 1 168 ? 20.169 -1.157 -31.965 1.00 73.31 168 GLY A N 1
ATOM 1366 C CA . GLY A 1 168 ? 21.276 -1.731 -32.743 1.00 73.31 168 GLY A CA 1
ATOM 1367 C C . GLY A 1 168 ? 21.426 -1.193 -34.174 1.00 73.31 168 GLY A C 1
ATOM 1368 O O . GLY A 1 168 ? 22.166 -1.782 -34.964 1.00 73.31 168 GLY A O 1
ATOM 1369 N N . CYS A 1 169 ? 20.752 -0.090 -34.523 1.00 78.50 169 CYS A N 1
ATOM 1370 C CA . CYS A 1 169 ? 20.941 0.577 -35.812 1.00 78.50 169 CYS A CA 1
ATOM 1371 C C . CYS A 1 169 ? 22.348 1.192 -35.961 1.00 78.50 169 CYS A C 1
ATOM 1373 O O . CYS A 1 169 ? 22.989 1.581 -34.982 1.00 78.50 169 CYS A O 1
ATOM 1375 N N . ILE A 1 170 ? 22.840 1.273 -37.202 1.00 74.62 170 ILE A N 1
ATOM 1376 C CA . ILE A 1 170 ? 24.170 1.818 -37.524 1.00 74.62 170 ILE A CA 1
ATOM 1377 C C . ILE A 1 170 ? 24.037 3.304 -37.882 1.00 74.62 170 ILE A C 1
ATOM 1379 O O . ILE A 1 170 ? 23.222 3.668 -38.734 1.00 74.62 170 ILE A O 1
ATOM 1383 N N . HIS A 1 171 ? 24.856 4.157 -37.255 1.00 67.00 171 HIS A N 1
ATOM 1384 C CA . HIS A 1 171 ? 24.926 5.587 -37.566 1.00 67.00 171 HIS A CA 1
ATOM 1385 C C . HIS A 1 171 ? 25.812 5.824 -38.799 1.00 67.00 171 HIS A C 1
ATOM 1387 O O . HIS A 1 171 ? 26.962 5.387 -38.848 1.00 67.00 171 HIS A O 1
ATOM 1393 N N . THR A 1 172 ? 25.310 6.553 -39.793 1.00 64.00 172 THR A N 1
ATOM 1394 C CA . THR A 1 172 ? 25.966 6.777 -41.100 1.00 64.00 172 THR A CA 1
ATOM 1395 C C . THR A 1 172 ? 27.201 7.681 -41.071 1.00 64.00 172 THR A C 1
ATOM 1397 O O . THR A 1 172 ? 27.847 7.844 -42.100 1.00 64.00 172 THR A O 1
ATOM 1400 N N . ASN A 1 173 ? 27.588 8.217 -39.908 1.00 56.62 173 ASN A N 1
ATOM 1401 C CA . ASN A 1 173 ? 28.812 9.020 -39.758 1.00 56.62 173 ASN A CA 1
ATOM 1402 C C . ASN A 1 173 ? 30.085 8.184 -39.529 1.00 56.62 173 ASN A C 1
ATOM 1404 O O . ASN A 1 173 ? 31.159 8.753 -39.328 1.00 56.62 173 ASN A O 1
ATOM 1408 N N . LEU A 1 174 ? 30.013 6.849 -39.592 1.00 55.50 174 LEU A N 1
ATOM 1409 C CA . LEU A 1 174 ? 31.217 6.028 -39.712 1.00 55.50 174 LEU A CA 1
ATOM 1410 C C . LEU A 1 174 ? 31.710 6.093 -41.166 1.00 55.50 174 LEU A C 1
ATOM 1412 O O . LEU A 1 174 ? 31.312 5.300 -42.016 1.00 55.50 174 LEU A O 1
ATOM 1416 N N . SER A 1 175 ? 32.525 7.115 -41.433 1.00 41.44 175 SER A N 1
ATOM 1417 C CA . SER A 1 175 ? 33.200 7.401 -42.701 1.00 41.44 175 SER A CA 1
ATOM 1418 C C . SER A 1 175 ? 33.631 6.125 -43.430 1.00 41.44 175 SER A C 1
ATOM 1420 O O . SER A 1 175 ? 34.456 5.374 -42.920 1.00 41.44 175 SER A O 1
ATOM 1422 N N . SER A 1 176 ? 33.016 5.883 -44.590 1.00 46.47 176 SER A N 1
ATOM 1423 C CA . SER A 1 176 ? 33.556 5.426 -45.888 1.00 46.47 176 SER A CA 1
ATOM 1424 C C . SER A 1 176 ? 34.994 4.863 -46.015 1.00 46.47 176 SER A C 1
ATOM 1426 O O . SER A 1 176 ? 35.586 4.987 -47.083 1.00 46.47 176 SER A O 1
ATOM 1428 N N . HIS A 1 177 ? 35.567 4.191 -45.011 1.00 43.16 177 HIS A N 1
ATOM 1429 C CA . HIS A 1 177 ? 36.943 3.678 -45.078 1.00 43.16 177 HIS A CA 1
ATOM 1430 C C . HIS A 1 177 ? 37.158 2.234 -44.596 1.00 43.16 177 HIS A C 1
ATOM 1432 O O . HIS A 1 177 ? 38.300 1.799 -44.473 1.00 43.16 177 HIS A O 1
ATOM 1438 N N . SER A 1 178 ? 36.096 1.444 -44.394 1.00 45.22 178 SER A N 1
ATOM 1439 C CA . SER A 1 178 ? 36.238 -0.014 -44.196 1.00 45.22 178 SER A CA 1
ATOM 1440 C C . SER A 1 178 ? 35.185 -0.885 -44.893 1.00 45.22 178 SER A C 1
ATOM 1442 O O . SER A 1 178 ? 35.205 -2.107 -44.750 1.00 45.22 178 SER A O 1
ATOM 1444 N N . LEU A 1 179 ? 34.297 -0.304 -45.711 1.00 49.50 179 LEU A N 1
ATOM 1445 C CA . LEU A 1 179 ? 33.270 -1.060 -46.441 1.00 49.50 179 LEU A CA 1
ATOM 1446 C C . LEU A 1 179 ? 33.727 -1.495 -47.845 1.00 49.50 179 LEU A C 1
ATOM 1448 O O . LEU A 1 179 ? 32.975 -1.394 -48.809 1.00 49.50 179 LEU A O 1
ATOM 1452 N N . THR A 1 180 ? 34.960 -1.977 -47.981 1.00 41.59 180 THR A N 1
ATOM 1453 C CA . THR A 1 180 ? 35.404 -2.656 -49.212 1.00 41.59 180 THR A CA 1
ATOM 1454 C C . THR A 1 180 ? 35.829 -4.108 -49.002 1.00 41.59 180 THR A C 1
ATOM 1456 O O . THR A 1 180 ? 35.852 -4.843 -49.982 1.00 41.59 180 THR A O 1
ATOM 1459 N N . ASN A 1 181 ? 36.032 -4.588 -47.764 1.00 41.09 181 ASN A N 1
ATOM 1460 C CA . ASN A 1 181 ? 36.678 -5.897 -47.549 1.00 41.09 181 ASN A CA 1
ATOM 1461 C C . ASN A 1 181 ? 35.849 -7.015 -46.890 1.00 41.09 181 ASN A C 1
ATOM 1463 O O . ASN A 1 181 ? 36.389 -8.090 -46.661 1.00 41.09 181 ASN A O 1
ATOM 1467 N N . HIS A 1 182 ? 34.542 -6.856 -46.665 1.00 40.97 182 HIS A N 1
ATOM 1468 C CA . HIS A 1 182 ? 33.706 -7.959 -46.156 1.00 40.97 182 HIS A CA 1
ATOM 1469 C C . HIS A 1 182 ? 32.473 -8.230 -47.029 1.00 40.97 182 HIS A C 1
ATOM 1471 O O . HIS A 1 182 ? 31.338 -8.227 -46.565 1.00 40.97 182 HIS A O 1
ATOM 1477 N N . ARG A 1 183 ? 32.698 -8.518 -48.317 1.00 41.03 183 ARG A N 1
ATOM 1478 C CA . ARG A 1 183 ? 31.732 -9.250 -49.157 1.00 41.03 183 ARG A CA 1
ATOM 1479 C C . ARG A 1 183 ? 32.052 -10.747 -49.138 1.00 41.03 183 ARG A C 1
ATOM 1481 O O . ARG A 1 183 ? 32.441 -11.297 -50.158 1.00 41.03 183 ARG A O 1
ATOM 1488 N N . ALA A 1 184 ? 31.919 -11.396 -47.984 1.00 43.16 184 ALA A N 1
ATOM 1489 C CA . ALA A 1 184 ? 31.878 -12.859 -47.888 1.00 43.16 184 ALA A CA 1
ATOM 1490 C C . ALA A 1 184 ? 31.433 -13.300 -46.486 1.00 43.16 184 ALA A C 1
ATOM 1492 O O . ALA A 1 184 ? 32.264 -13.594 -45.638 1.00 43.16 184 ALA A O 1
ATOM 1493 N N . ALA A 1 185 ? 30.124 -13.300 -46.244 1.00 35.38 185 ALA A N 1
ATOM 1494 C CA . ALA A 1 185 ? 29.421 -14.256 -45.383 1.00 35.38 185 ALA A CA 1
ATOM 1495 C C . ALA A 1 185 ? 27.954 -13.825 -45.346 1.00 35.38 185 ALA A C 1
ATOM 1497 O O . ALA A 1 185 ? 27.629 -12.714 -44.930 1.00 35.38 185 ALA A O 1
ATOM 1498 N N . GLY A 1 186 ? 27.075 -14.672 -45.871 1.00 41.50 186 GLY A N 1
ATOM 1499 C CA . GLY A 1 186 ? 25.646 -14.431 -45.827 1.00 41.50 186 GLY A CA 1
ATOM 1500 C C . GLY A 1 186 ? 25.122 -14.533 -44.401 1.00 41.50 186 GLY A C 1
ATOM 1501 O O . GLY A 1 186 ? 25.231 -15.584 -43.791 1.00 41.50 186 GLY A O 1
ATOM 1502 N N . GLU A 1 187 ? 24.484 -13.464 -43.938 1.00 34.94 187 GLU A N 1
ATOM 1503 C CA . GLU A 1 187 ? 23.326 -13.519 -43.050 1.00 34.94 187 GLU A CA 1
ATOM 1504 C C . GLU A 1 187 ? 22.484 -12.270 -43.330 1.00 34.94 187 GLU A C 1
ATOM 1506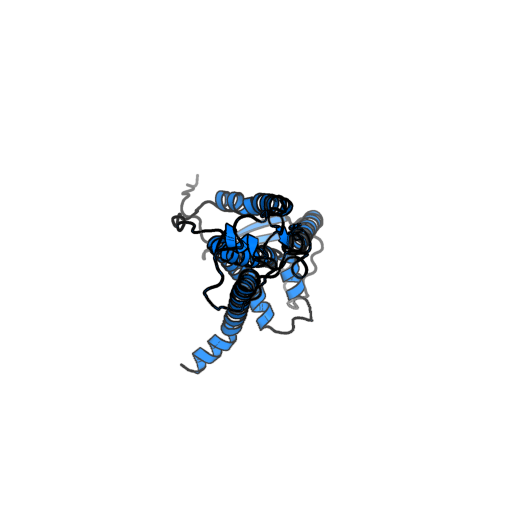 O O . GLU A 1 187 ? 22.886 -11.130 -43.090 1.00 34.94 187 GLU A O 1
ATOM 1511 N N . LYS A 1 188 ? 21.329 -12.489 -43.964 1.00 40.69 188 LYS A N 1
ATOM 1512 C CA . LYS A 1 188 ? 20.306 -11.467 -44.167 1.00 40.69 188 LYS A CA 1
ATOM 1513 C C . LYS A 1 188 ? 19.630 -11.199 -42.826 1.00 40.69 188 LYS A C 1
ATOM 1515 O O . LYS A 1 188 ? 18.611 -11.805 -42.525 1.00 40.69 188 LYS A O 1
ATOM 1520 N N . GLU A 1 189 ? 20.142 -10.232 -42.085 1.00 42.62 189 GLU A N 1
ATOM 1521 C CA . GLU A 1 189 ? 19.312 -9.431 -41.195 1.00 42.62 189 GLU A CA 1
ATOM 1522 C C . GLU A 1 189 ? 19.676 -7.973 -41.445 1.00 42.62 189 GLU A C 1
ATOM 1524 O O . GLU A 1 189 ? 20.781 -7.515 -41.152 1.00 42.62 189 GLU A O 1
ATOM 1529 N N . SER A 1 190 ? 18.781 -7.270 -42.135 1.00 46.03 190 SER A N 1
ATOM 1530 C CA . SER A 1 190 ? 18.943 -5.871 -42.509 1.00 46.03 190 SER A CA 1
ATOM 1531 C C . SER A 1 190 ? 19.118 -5.021 -41.249 1.00 46.03 190 SER A C 1
ATOM 1533 O O . SER A 1 190 ? 18.131 -4.554 -40.685 1.00 46.03 190 SER A O 1
ATOM 1535 N N . ARG A 1 191 ? 20.361 -4.806 -40.795 1.00 55.84 191 ARG A N 1
ATOM 1536 C CA . ARG A 1 191 ? 20.672 -3.811 -39.760 1.00 55.84 191 ARG A CA 1
ATOM 1537 C C . ARG A 1 191 ? 20.205 -2.456 -40.280 1.00 55.84 191 ARG A C 1
ATOM 1539 O O . ARG A 1 191 ? 20.819 -1.879 -41.176 1.00 55.84 191 ARG A O 1
ATOM 1546 N N . ALA A 1 192 ? 19.062 -2.005 -39.773 1.00 65.19 192 ALA A N 1
ATOM 1547 C CA . ALA A 1 192 ? 18.441 -0.762 -40.188 1.00 65.19 192 ALA A CA 1
ATOM 1548 C C . ALA A 1 192 ? 19.396 0.408 -39.913 1.00 65.19 192 ALA A C 1
ATOM 1550 O O . ALA A 1 192 ? 20.080 0.450 -38.892 1.00 65.19 192 ALA A O 1
ATOM 1551 N N . VAL A 1 193 ? 19.457 1.354 -40.845 1.00 71.88 193 VAL A N 1
ATOM 1552 C CA . VAL A 1 193 ? 20.193 2.607 -40.669 1.00 71.88 193 VAL A CA 1
ATOM 1553 C C . VAL A 1 193 ? 19.356 3.533 -39.792 1.00 71.88 193 VAL A C 1
ATOM 1555 O O . VAL A 1 193 ? 18.154 3.679 -40.031 1.00 71.88 193 VAL A O 1
ATOM 1558 N N . CYS A 1 194 ? 19.970 4.151 -38.781 1.00 74.50 194 CYS A N 1
ATOM 1559 C CA . CYS A 1 194 ? 19.269 5.096 -37.912 1.00 74.50 194 CYS A CA 1
ATOM 1560 C C . CYS A 1 194 ? 18.799 6.310 -38.737 1.00 74.50 194 CYS A C 1
ATOM 1562 O O . CYS A 1 194 ? 19.620 6.949 -39.395 1.00 74.50 194 CYS A O 1
ATOM 1564 N N . ARG A 1 195 ? 17.497 6.638 -38.716 1.00 70.56 195 ARG A N 1
ATOM 1565 C CA . ARG A 1 195 ? 16.963 7.820 -39.427 1.00 70.56 195 ARG A CA 1
ATOM 1566 C C . ARG A 1 195 ? 17.051 9.102 -38.602 1.00 70.56 195 ARG A C 1
ATOM 1568 O O . ARG A 1 195 ? 17.214 10.175 -39.169 1.00 70.56 195 ARG A O 1
ATOM 1575 N N . GLU A 1 196 ? 16.933 8.986 -37.283 1.00 77.38 196 GLU A N 1
ATOM 1576 C CA . GLU A 1 196 ? 16.939 10.101 -36.331 1.00 77.38 196 GLU A CA 1
ATOM 1577 C C . GLU A 1 196 ? 17.690 9.710 -35.054 1.00 77.38 196 GLU A C 1
ATOM 1579 O O . GLU A 1 196 ? 17.807 8.525 -34.750 1.00 77.38 196 GLU A O 1
ATOM 1584 N N . GLU A 1 197 ? 18.159 10.689 -34.276 1.00 74.69 197 GLU A N 1
ATOM 1585 C CA . GLU A 1 197 ? 18.795 10.438 -32.977 1.00 74.69 197 GLU A CA 1
ATOM 1586 C C . GLU A 1 197 ? 17.808 9.871 -31.937 1.00 74.69 197 GLU A C 1
ATOM 1588 O O . GLU A 1 197 ? 16.615 10.205 -31.907 1.00 74.69 197 GLU A O 1
ATOM 1593 N N . ALA A 1 198 ? 18.312 9.024 -31.035 1.00 77.38 198 ALA A N 1
ATOM 1594 C CA . ALA A 1 198 ? 17.512 8.422 -29.975 1.00 77.38 198 ALA A CA 1
ATOM 1595 C C . ALA A 1 198 ? 17.015 9.478 -28.967 1.00 77.38 198 ALA A C 1
ATOM 1597 O O . ALA A 1 198 ? 17.794 10.116 -28.259 1.00 77.38 198 ALA A O 1
ATOM 1598 N N . ARG A 1 199 ? 15.688 9.632 -28.859 1.00 81.81 199 ARG A N 1
ATOM 1599 C CA . ARG A 1 199 ? 15.045 10.531 -27.886 1.00 81.81 199 ARG A CA 1
ATOM 1600 C C . ARG A 1 199 ? 14.602 9.778 -26.638 1.00 81.81 199 ARG A C 1
ATOM 1602 O O . ARG A 1 199 ? 13.816 8.830 -26.725 1.00 81.81 199 ARG A O 1
ATOM 1609 N N . PHE A 1 200 ? 15.049 10.264 -25.483 1.00 85.62 200 PHE A N 1
ATOM 1610 C CA . PHE A 1 200 ? 14.765 9.685 -24.173 1.00 85.62 200 PHE A CA 1
ATOM 1611 C C . PHE A 1 200 ? 13.908 10.621 -23.325 1.00 85.62 200 PHE A C 1
ATOM 1613 O O . PHE A 1 200 ? 14.242 11.794 -23.158 1.00 85.62 200 PHE A O 1
ATOM 1620 N N . GLN A 1 201 ? 12.844 10.087 -22.730 1.00 83.12 201 GLN A N 1
ATOM 1621 C CA . GLN A 1 201 ? 11.999 10.822 -21.791 1.00 83.12 201 GLN A CA 1
ATOM 1622 C C . GLN A 1 201 ? 11.976 10.124 -20.434 1.00 83.12 201 GLN A C 1
ATOM 1624 O O . GLN A 1 201 ? 12.059 8.898 -20.343 1.00 83.12 201 GLN A O 1
ATOM 1629 N N . THR A 1 202 ? 11.876 10.910 -19.365 1.00 81.12 202 THR A N 1
ATOM 1630 C CA . THR A 1 202 ? 11.685 10.384 -18.015 1.00 81.12 202 THR A CA 1
ATOM 1631 C C . THR A 1 202 ? 10.315 9.720 -17.903 1.00 81.12 202 THR A C 1
ATOM 1633 O O . THR A 1 202 ? 9.308 10.203 -18.425 1.00 81.12 202 THR A O 1
ATOM 1636 N N . HIS A 1 203 ? 10.272 8.569 -17.237 1.00 76.50 203 HIS A N 1
ATOM 1637 C CA . HIS A 1 203 ? 9.008 7.897 -16.967 1.00 76.50 203 HIS A CA 1
ATOM 1638 C C . HIS A 1 203 ? 8.215 8.684 -15.921 1.00 76.50 203 HIS A C 1
ATOM 1640 O O . HIS A 1 203 ? 8.768 9.087 -14.897 1.00 76.50 203 HIS A O 1
ATOM 1646 N N . PHE A 1 204 ? 6.908 8.848 -16.135 1.00 76.50 204 PHE A N 1
ATOM 1647 C CA . PHE A 1 204 ? 6.045 9.483 -15.145 1.00 76.50 204 PHE A CA 1
ATOM 1648 C C . PHE A 1 204 ? 6.112 8.705 -13.823 1.00 76.50 204 PHE A C 1
ATOM 1650 O O . PHE A 1 204 ? 5.954 7.476 -13.842 1.00 76.50 204 PHE A O 1
ATOM 1657 N N . PRO A 1 205 ? 6.368 9.351 -12.675 1.00 75.06 205 PRO A N 1
ATOM 1658 C CA . PRO A 1 205 ? 6.421 8.633 -11.413 1.00 75.06 205 PRO A CA 1
ATOM 1659 C C . PRO A 1 205 ? 5.062 7.970 -11.207 1.00 75.06 205 PRO A C 1
ATOM 1661 O O . PRO A 1 205 ? 4.068 8.658 -11.141 1.00 75.06 205 PRO A O 1
ATOM 1664 N N . GLN A 1 206 ? 4.951 6.644 -11.170 1.00 74.88 206 GLN A N 1
ATOM 1665 C CA . GLN A 1 206 ? 3.661 6.008 -10.855 1.00 74.88 206 GLN A CA 1
ATOM 1666 C C . GLN A 1 206 ? 3.472 5.907 -9.342 1.00 74.88 206 GLN A C 1
ATOM 1668 O O . GLN A 1 206 ? 2.349 6.011 -8.860 1.00 74.88 206 GLN A O 1
ATOM 1673 N N . THR A 1 207 ? 4.565 5.780 -8.583 1.00 79.88 207 THR A N 1
ATOM 1674 C CA . THR A 1 207 ? 4.572 5.580 -7.127 1.00 79.88 207 THR A CA 1
ATOM 1675 C C . THR A 1 207 ? 3.779 6.636 -6.359 1.00 79.88 207 THR A C 1
ATOM 1677 O O . THR A 1 207 ? 3.090 6.292 -5.404 1.00 79.88 207 THR A O 1
ATOM 1680 N N . TRP A 1 208 ? 3.801 7.899 -6.795 1.00 81.31 208 TRP A N 1
ATOM 1681 C CA . TRP A 1 208 ? 3.014 8.966 -6.167 1.00 81.31 208 TRP A CA 1
ATOM 1682 C C . TRP A 1 208 ? 1.501 8.664 -6.150 1.00 81.31 208 TRP A C 1
ATOM 1684 O O . TRP A 1 208 ? 0.864 8.907 -5.135 1.00 81.31 208 TRP A O 1
ATOM 1694 N N . LEU A 1 209 ? 0.934 8.032 -7.188 1.00 82.38 209 LEU A N 1
ATOM 1695 C CA . LEU A 1 209 ? -0.482 7.642 -7.232 1.00 82.38 209 LEU A CA 1
ATOM 1696 C C . LEU A 1 209 ? -0.763 6.516 -6.238 1.00 82.38 209 LEU A C 1
ATOM 1698 O O . LEU A 1 209 ? -1.760 6.556 -5.520 1.00 82.38 209 LEU A O 1
ATOM 1702 N N . TRP A 1 210 ? 0.139 5.532 -6.172 1.00 83.44 210 TRP A N 1
ATOM 1703 C CA . TRP A 1 210 ? 0.020 4.392 -5.261 1.00 83.44 210 TRP A CA 1
ATOM 1704 C C . TRP A 1 210 ? 0.097 4.809 -3.789 1.00 83.44 210 TRP A C 1
ATOM 1706 O O . TRP A 1 210 ? -0.578 4.212 -2.949 1.00 83.44 210 TRP A O 1
ATOM 1716 N N . VAL A 1 211 ? 0.899 5.830 -3.478 1.00 85.00 211 VAL A N 1
ATOM 1717 C CA . VAL A 1 211 ? 1.185 6.266 -2.104 1.00 85.00 211 VAL A CA 1
ATOM 1718 C C . VAL A 1 211 ? 0.267 7.401 -1.644 1.00 85.00 211 VAL A C 1
ATOM 1720 O O . VAL A 1 211 ? -0.150 7.405 -0.488 1.00 85.00 211 VAL A O 1
ATOM 1723 N N . LEU A 1 212 ? -0.101 8.344 -2.517 1.00 87.75 212 LEU A N 1
ATOM 1724 C CA . LEU A 1 212 ? -0.862 9.532 -2.117 1.00 87.75 212 LEU A CA 1
ATOM 1725 C C . LEU A 1 212 ? -2.279 9.182 -1.653 1.00 87.75 212 LEU A C 1
ATOM 1727 O O . LEU A 1 212 ? -2.708 9.650 -0.604 1.00 87.75 212 LEU A O 1
ATOM 1731 N N . ALA A 1 213 ? -2.989 8.318 -2.381 1.00 87.50 213 ALA A N 1
ATOM 1732 C CA . ALA A 1 213 ? -4.354 7.927 -2.029 1.00 87.50 213 ALA A CA 1
ATOM 1733 C C . ALA A 1 213 ? -4.485 7.319 -0.609 1.00 87.50 213 ALA A C 1
ATOM 1735 O O . ALA A 1 213 ? -5.278 7.835 0.188 1.00 87.50 213 ALA A O 1
ATOM 1736 N N . PRO A 1 214 ? -3.724 6.271 -0.228 1.00 88.75 214 PRO A N 1
ATOM 1737 C CA . PRO A 1 214 ? -3.796 5.707 1.121 1.00 88.75 214 PRO A CA 1
ATOM 1738 C C . PRO A 1 214 ? -3.225 6.648 2.188 1.00 88.75 214 PRO A C 1
ATOM 1740 O O . PRO A 1 214 ? -3.712 6.632 3.318 1.00 88.75 214 PRO A O 1
ATOM 1743 N N . LEU A 1 215 ? -2.243 7.492 1.849 1.00 89.75 215 LEU A N 1
ATOM 1744 C CA . LEU A 1 215 ? -1.708 8.492 2.772 1.00 89.75 215 LEU A CA 1
ATOM 1745 C C . LEU A 1 215 ? -2.763 9.552 3.107 1.00 89.75 215 LEU A C 1
ATOM 1747 O O . LEU A 1 215 ? -3.006 9.821 4.282 1.00 89.75 215 LEU A O 1
ATOM 1751 N N . CYS A 1 216 ? -3.455 10.093 2.102 1.00 90.75 216 CYS A N 1
ATOM 1752 C CA . CYS A 1 216 ? -4.567 11.022 2.296 1.00 90.75 216 CYS A CA 1
ATOM 1753 C C . CYS A 1 216 ? -5.687 10.390 3.128 1.00 90.75 216 CYS A C 1
ATOM 1755 O O . CYS A 1 216 ? -6.181 11.018 4.064 1.00 90.75 216 CYS A O 1
ATOM 1757 N N . LEU A 1 217 ? -6.049 9.134 2.843 1.00 91.06 217 LEU A N 1
ATOM 1758 C CA . LEU A 1 217 ? -7.044 8.398 3.626 1.00 91.06 217 LEU A CA 1
ATOM 1759 C C . LEU A 1 217 ? -6.613 8.229 5.093 1.00 91.06 217 LEU A C 1
ATOM 1761 O O . LEU A 1 217 ? -7.422 8.428 6.000 1.00 91.06 217 LEU A O 1
ATOM 1765 N N . TYR A 1 218 ? -5.346 7.888 5.336 1.00 90.88 218 TYR A N 1
ATOM 1766 C CA . TYR A 1 218 ? -4.794 7.753 6.682 1.00 90.88 218 TYR A CA 1
ATOM 1767 C C . TYR A 1 218 ? -4.805 9.088 7.437 1.00 90.88 218 TYR A C 1
ATOM 1769 O O . TYR A 1 218 ? -5.249 9.141 8.587 1.00 90.88 218 TYR A O 1
ATOM 1777 N N . CYS A 1 219 ? -4.386 10.176 6.786 1.00 91.38 219 CYS A N 1
ATOM 1778 C CA . CYS A 1 219 ? -4.428 11.525 7.349 1.00 91.38 219 CYS A CA 1
ATOM 1779 C C . CYS A 1 219 ? -5.863 11.952 7.685 1.00 91.38 219 CYS A C 1
ATOM 1781 O O . CYS A 1 219 ? -6.113 12.433 8.791 1.00 91.38 219 CYS A O 1
ATOM 1783 N N . ALA A 1 220 ? -6.818 11.709 6.783 1.00 92.12 220 ALA A N 1
ATOM 1784 C CA . ALA A 1 220 ? -8.231 11.997 7.012 1.00 92.12 220 ALA A CA 1
ATOM 1785 C C . ALA A 1 220 ? -8.796 11.196 8.196 1.00 92.12 220 ALA A C 1
ATOM 1787 O O . ALA A 1 220 ? -9.496 11.755 9.041 1.00 92.12 220 ALA A O 1
ATOM 1788 N N . GLU A 1 221 ? -8.455 9.907 8.323 1.00 92.25 221 GLU A N 1
ATOM 1789 C CA . GLU A 1 221 ? -8.847 9.127 9.500 1.00 92.25 221 GLU A CA 1
ATOM 1790 C C . GLU A 1 221 ? -8.248 9.702 10.789 1.00 92.25 221 GLU A C 1
ATOM 1792 O O . GLU A 1 221 ? -8.943 9.793 11.807 1.00 92.25 221 GLU A O 1
ATOM 1797 N N . ARG A 1 222 ? -6.956 10.038 10.784 1.00 90.69 222 ARG A N 1
ATOM 1798 C CA . ARG A 1 222 ? -6.287 10.579 11.971 1.00 90.69 222 ARG A CA 1
ATOM 1799 C C . ARG A 1 222 ? -6.907 11.902 12.395 1.00 90.69 222 ARG A C 1
ATOM 1801 O O . ARG A 1 222 ? -7.186 12.061 13.582 1.00 90.69 222 ARG A O 1
ATOM 1808 N N . LEU A 1 223 ? -7.217 12.773 11.439 1.00 91.38 223 LEU A N 1
ATOM 1809 C CA . LEU A 1 223 ? -7.937 14.016 11.685 1.00 91.38 223 LEU A CA 1
ATOM 1810 C C . LEU A 1 223 ? -9.337 13.750 12.255 1.00 91.38 223 LEU A C 1
ATOM 1812 O O . LEU A 1 223 ? -9.694 14.317 13.283 1.00 91.38 223 LEU A O 1
ATOM 1816 N N . TYR A 1 224 ? -10.102 12.826 11.667 1.00 90.25 224 TYR A N 1
ATOM 1817 C CA . TYR A 1 224 ? -11.415 12.437 12.191 1.00 90.25 224 TYR A CA 1
ATOM 1818 C C . TYR A 1 224 ? -11.334 11.917 13.635 1.00 90.25 224 TYR A C 1
ATOM 1820 O O . TYR A 1 224 ? -12.146 12.289 14.484 1.00 90.25 224 TYR A O 1
ATOM 1828 N N . ARG A 1 225 ? -10.339 11.074 13.947 1.00 89.12 225 ARG A N 1
ATOM 1829 C CA . ARG A 1 225 ? -10.110 10.576 15.313 1.00 89.12 225 ARG A CA 1
ATOM 1830 C C . ARG A 1 225 ? -9.773 11.703 16.277 1.00 89.12 225 ARG A C 1
ATOM 1832 O O . ARG A 1 225 ? -10.305 11.680 17.381 1.00 89.12 225 ARG A O 1
ATOM 1839 N N . TYR A 1 226 ? -8.927 12.641 15.857 1.00 89.12 226 TYR A N 1
ATOM 1840 C CA . TYR A 1 226 ? -8.531 13.801 16.650 1.00 89.12 226 TYR A CA 1
ATOM 1841 C C . TYR A 1 226 ? -9.735 14.699 16.965 1.00 89.12 226 TYR A C 1
ATOM 1843 O O . TYR A 1 226 ? -10.002 14.985 18.129 1.00 89.12 226 TYR A O 1
ATOM 1851 N N . ILE A 1 227 ? -10.534 15.045 15.950 1.00 89.50 227 ILE A N 1
ATOM 1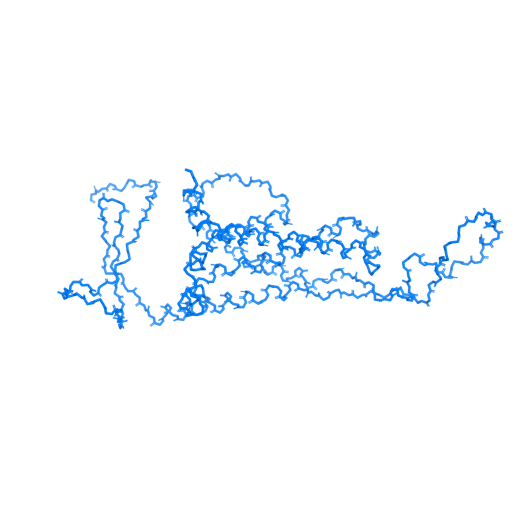852 C CA . ILE A 1 227 ? -11.761 15.837 16.124 1.00 89.50 227 ILE A CA 1
ATOM 1853 C C . ILE A 1 227 ? -12.721 15.128 17.085 1.00 89.50 227 ILE A C 1
ATOM 1855 O O . ILE A 1 227 ? -13.222 15.739 18.026 1.00 89.50 227 ILE A O 1
ATOM 1859 N N . ARG A 1 228 ? -12.941 13.819 16.904 1.00 86.31 228 ARG A N 1
ATOM 1860 C CA . ARG A 1 228 ? -13.840 13.046 17.769 1.00 86.31 228 ARG A CA 1
ATOM 1861 C C . ARG A 1 228 ? -13.342 12.958 19.213 1.00 86.31 228 ARG A C 1
ATOM 1863 O O . ARG A 1 228 ? -14.159 13.038 20.123 1.00 86.31 228 ARG A O 1
ATOM 1870 N N . SER A 1 229 ? -12.037 12.775 19.435 1.00 83.94 229 SER A N 1
ATOM 1871 C CA . SER A 1 229 ? -11.482 12.721 20.795 1.00 83.94 229 SER A CA 1
ATOM 1872 C C . SER A 1 229 ? -11.602 14.051 21.531 1.00 83.94 229 SER A C 1
ATOM 1874 O O . SER A 1 229 ? -11.804 14.045 22.739 1.00 83.94 229 SER A O 1
ATOM 1876 N N . THR A 1 230 ? -11.510 15.170 20.811 1.00 84.56 230 THR A N 1
ATOM 1877 C CA . THR A 1 230 ? -11.674 16.509 21.391 1.00 84.56 230 THR A CA 1
ATOM 1878 C C . THR A 1 230 ? -13.148 16.844 21.637 1.00 84.56 230 THR A C 1
ATOM 1880 O O . THR A 1 230 ? -13.464 17.515 22.613 1.00 84.56 230 THR A O 1
ATOM 1883 N N . ALA A 1 231 ? -14.058 16.354 20.789 1.00 83.44 231 ALA A N 1
ATOM 1884 C CA . ALA A 1 231 ? -15.495 16.606 20.913 1.00 83.44 231 ALA A CA 1
ATOM 1885 C C . ALA A 1 231 ? -16.174 15.820 22.053 1.00 83.44 231 ALA A C 1
ATOM 1887 O O . ALA A 1 231 ? -17.122 16.318 22.653 1.00 83.44 231 ALA A O 1
ATOM 1888 N N . GLU A 1 232 ? -15.714 14.600 22.360 1.00 80.31 232 GLU A N 1
ATOM 1889 C CA . GLU A 1 232 ? -16.324 13.727 23.376 1.00 80.31 232 GLU A CA 1
ATOM 1890 C C . GLU A 1 232 ? -15.281 13.213 24.391 1.00 80.31 232 GLU A C 1
ATOM 1892 O O . GLU A 1 232 ? -14.836 12.062 24.288 1.00 80.31 232 GLU A O 1
ATOM 1897 N N . PRO A 1 233 ? -14.873 14.023 25.387 1.00 81.38 233 PRO A N 1
ATOM 1898 C CA . PRO A 1 233 ? -13.945 13.572 26.417 1.00 81.38 233 PRO A CA 1
ATOM 1899 C C . PRO A 1 233 ? -14.593 12.512 27.319 1.00 81.38 233 PRO A C 1
ATOM 1901 O O . PRO A 1 233 ? -15.765 12.601 27.689 1.00 81.38 233 PRO A O 1
ATOM 1904 N N . VAL A 1 234 ? -13.808 11.501 27.689 1.00 83.62 234 VAL A N 1
ATOM 1905 C CA . VAL A 1 234 ? -14.230 10.400 28.562 1.00 83.62 234 VAL A CA 1
ATOM 1906 C C . VAL A 1 234 ? -13.383 10.432 29.827 1.00 83.62 234 VAL A C 1
ATOM 1908 O O . VAL A 1 234 ? -12.156 10.374 29.744 1.00 83.62 234 VAL A O 1
ATOM 1911 N N . THR A 1 235 ? -14.022 10.509 30.995 1.00 84.06 235 THR A N 1
ATOM 1912 C CA . THR A 1 235 ? -13.325 10.489 32.289 1.00 84.06 235 THR A CA 1
ATOM 1913 C C . THR A 1 235 ? -13.334 9.082 32.878 1.00 84.06 235 THR A C 1
ATOM 1915 O O . THR A 1 235 ? -14.332 8.364 32.809 1.00 84.06 235 THR A O 1
ATOM 1918 N N . ILE A 1 236 ? -12.204 8.652 33.440 1.00 84.62 236 ILE A N 1
ATOM 1919 C CA . ILE A 1 236 ? -12.098 7.358 34.124 1.00 84.62 236 ILE A CA 1
ATOM 1920 C C . ILE A 1 236 ? -12.544 7.567 35.571 1.00 84.62 236 ILE A C 1
ATOM 1922 O O . ILE A 1 236 ? -11.966 8.386 36.277 1.00 84.62 236 ILE A O 1
ATOM 1926 N N . ILE A 1 237 ? -13.579 6.844 36.000 1.00 86.38 237 ILE A N 1
ATOM 1927 C CA . ILE A 1 237 ? -14.146 6.959 37.351 1.00 86.38 237 ILE A CA 1
ATOM 1928 C C . ILE A 1 237 ? -13.407 6.032 38.314 1.00 86.38 237 ILE A C 1
ATOM 1930 O O . ILE A 1 237 ? -13.023 6.437 39.407 1.00 86.38 237 ILE A O 1
ATOM 1934 N N . SER A 1 238 ? -13.233 4.766 37.932 1.00 84.94 238 SER A N 1
ATOM 1935 C CA . SER A 1 238 ? -12.571 3.779 38.782 1.00 84.94 238 SER A CA 1
ATOM 1936 C C . SER A 1 238 ? -12.001 2.614 37.984 1.00 84.94 238 SER A C 1
ATOM 1938 O O . SER A 1 238 ? -12.454 2.297 36.881 1.00 84.94 238 SER A O 1
ATOM 1940 N N . VAL A 1 239 ? -10.986 1.974 38.557 1.00 87.81 239 VAL A N 1
ATOM 1941 C CA . VAL A 1 239 ? -10.329 0.790 38.007 1.00 87.81 239 VAL A CA 1
ATOM 1942 C C . VAL A 1 239 ? -10.381 -0.304 39.067 1.00 87.81 239 VAL A C 1
ATOM 1944 O O . VAL A 1 239 ? -9.896 -0.112 40.179 1.00 87.81 239 VAL A O 1
ATOM 1947 N N . VAL A 1 240 ? -10.991 -1.438 38.733 1.00 89.62 240 VAL A N 1
ATOM 1948 C CA . VAL A 1 240 ? -11.153 -2.591 39.626 1.00 89.62 240 VAL A CA 1
ATOM 1949 C C . VAL A 1 240 ? -10.380 -3.770 39.047 1.00 89.62 240 VAL A C 1
ATOM 1951 O O . VAL A 1 240 ? -10.537 -4.119 37.877 1.00 89.62 240 VAL A O 1
ATOM 1954 N N . ILE A 1 241 ? -9.531 -4.384 39.868 1.00 89.31 241 ILE A N 1
ATOM 1955 C CA . ILE A 1 241 ? -8.755 -5.570 39.498 1.00 89.31 241 ILE A CA 1
ATOM 1956 C C . ILE A 1 241 ? -9.462 -6.796 40.072 1.00 89.31 241 ILE A C 1
ATOM 1958 O O . ILE A 1 241 ? -9.723 -6.862 41.271 1.00 89.31 241 ILE A O 1
ATOM 1962 N N . HIS A 1 242 ? -9.756 -7.769 39.214 1.00 90.06 242 HIS A N 1
ATOM 1963 C CA . HIS A 1 242 ? -10.409 -9.026 39.580 1.00 90.06 242 HIS A CA 1
ATOM 1964 C C . HIS A 1 242 ? -9.388 -10.175 39.694 1.00 90.06 242 HIS A C 1
ATOM 1966 O O . HIS A 1 242 ? -8.379 -10.156 38.983 1.00 90.06 242 HIS A O 1
ATOM 1972 N N . PRO A 1 243 ? -9.652 -11.216 40.512 1.00 87.56 243 PRO A N 1
ATOM 1973 C CA . PRO A 1 243 ? -8.711 -12.308 40.822 1.00 87.56 243 PRO A CA 1
ATOM 1974 C C . PRO A 1 243 ? -8.386 -13.293 39.669 1.00 87.56 243 PRO A C 1
ATOM 1976 O O . PRO A 1 243 ? -7.944 -14.410 39.913 1.00 87.56 243 PRO A O 1
ATOM 1979 N N . CYS A 1 244 ? -8.553 -12.907 38.401 1.00 84.75 244 CYS A N 1
ATOM 1980 C CA . CYS A 1 244 ? -8.250 -13.741 37.225 1.00 84.75 244 CYS A CA 1
ATOM 1981 C C . CYS A 1 244 ? -7.554 -12.950 36.098 1.00 84.75 244 CYS A C 1
ATOM 1983 O O . CYS A 1 244 ? -7.865 -13.155 34.923 1.00 84.75 244 CYS A O 1
ATOM 1985 N N . ASP A 1 245 ? -6.682 -11.996 36.443 1.00 84.06 245 ASP A N 1
ATOM 1986 C CA . ASP A 1 245 ? -6.036 -11.069 35.492 1.00 84.06 245 ASP A CA 1
ATOM 1987 C C . ASP A 1 245 ? -7.046 -10.305 34.612 1.00 84.06 245 ASP A C 1
ATOM 1989 O O . ASP A 1 245 ? -6.850 -10.073 33.414 1.00 84.06 245 ASP A O 1
ATOM 1993 N N . VAL A 1 246 ? -8.175 -9.915 35.210 1.00 86.12 246 VAL A N 1
ATOM 1994 C CA . VAL A 1 246 ? -9.199 -9.104 34.546 1.00 86.12 246 VAL A CA 1
ATOM 1995 C C . VAL A 1 246 ? -9.197 -7.710 35.155 1.00 86.12 246 VAL A C 1
ATOM 1997 O O . VAL A 1 246 ? -9.392 -7.549 36.358 1.00 86.12 246 VAL A O 1
ATOM 2000 N N . LEU A 1 247 ? -9.011 -6.703 34.301 1.00 87.25 247 LEU A N 1
ATOM 2001 C CA . LEU A 1 247 ? -9.128 -5.298 34.658 1.00 87.25 247 LEU A CA 1
ATOM 2002 C C . LEU A 1 247 ? -10.495 -4.779 34.206 1.00 87.25 247 LEU A C 1
ATOM 2004 O O . LEU A 1 247 ? -10.839 -4.823 33.019 1.00 87.25 247 LEU A O 1
ATOM 2008 N N . GLU A 1 248 ? -11.278 -4.280 35.151 1.00 87.31 248 GLU A N 1
ATOM 2009 C CA . GLU A 1 248 ? -12.506 -3.543 34.882 1.00 87.31 248 GLU A CA 1
ATOM 2010 C C . GLU A 1 248 ? -12.212 -2.049 34.994 1.00 87.31 248 GLU A C 1
ATOM 2012 O O . GLU A 1 248 ? -11.877 -1.547 36.063 1.00 87.31 248 GLU A O 1
ATOM 2017 N N . VAL A 1 249 ? -12.350 -1.330 33.883 1.00 87.00 249 VAL A N 1
ATOM 2018 C CA . VAL A 1 249 ? -12.216 0.129 33.855 1.00 87.00 249 VAL A CA 1
ATOM 2019 C C . VAL A 1 249 ? -13.605 0.730 33.695 1.00 87.00 249 VAL A C 1
ATOM 2021 O O . VAL A 1 249 ? -14.310 0.411 32.734 1.00 87.00 249 VAL A O 1
ATOM 2024 N N . ARG A 1 250 ? -14.005 1.587 34.637 1.00 84.19 250 ARG A N 1
ATOM 2025 C CA . ARG A 1 250 ? -15.276 2.317 34.612 1.00 84.19 250 ARG A CA 1
ATOM 2026 C C . ARG A 1 250 ? -15.048 3.721 34.081 1.00 84.19 250 ARG A C 1
ATOM 2028 O O . ARG A 1 250 ? -14.210 4.456 34.599 1.00 84.19 250 ARG A O 1
ATOM 2035 N N . MET A 1 251 ? -15.804 4.088 33.054 1.00 84.38 251 MET A N 1
ATOM 2036 C CA . MET A 1 251 ? -15.656 5.355 32.343 1.00 84.38 251 MET A CA 1
ATOM 2037 C C . MET A 1 251 ? -16.991 6.106 32.281 1.00 84.38 251 MET A C 1
ATOM 2039 O O . MET A 1 251 ? -18.038 5.481 32.093 1.00 84.38 251 MET A O 1
ATOM 2043 N N . LEU A 1 252 ? -16.953 7.434 32.409 1.00 79.69 252 LEU A N 1
ATOM 2044 C CA . LEU A 1 252 ? -18.100 8.323 32.229 1.00 79.69 252 LEU A CA 1
ATOM 2045 C C . LEU A 1 252 ? -18.027 8.992 30.855 1.00 79.69 252 LEU A C 1
ATOM 2047 O O . LEU A 1 252 ? -17.024 9.616 30.508 1.00 79.69 252 LEU A O 1
ATOM 2051 N N . LYS A 1 253 ? -19.115 8.883 30.089 1.00 80.25 253 LYS A N 1
ATOM 2052 C CA . LYS A 1 253 ? -19.287 9.544 28.793 1.00 80.25 253 LYS A CA 1
ATOM 2053 C C . LYS A 1 253 ? -20.557 10.395 28.820 1.00 80.25 253 LYS A C 1
ATOM 2055 O O . LYS A 1 253 ? -21.631 9.877 29.125 1.00 80.25 253 LYS A O 1
ATOM 2060 N N . SER A 1 254 ? -20.447 11.681 28.493 1.00 76.56 254 SER A N 1
ATOM 2061 C CA . SER A 1 254 ? -21.596 12.590 28.415 1.00 76.56 254 SER A CA 1
ATOM 2062 C C . SER A 1 254 ? -22.522 12.213 27.250 1.00 76.56 254 SER A C 1
ATOM 2064 O O . SER A 1 254 ? -22.073 11.793 26.185 1.00 76.56 254 SER A O 1
ATOM 2066 N N . GLY A 1 255 ? -23.841 12.304 27.459 1.00 72.31 255 GLY A N 1
ATOM 2067 C CA . GLY A 1 255 ? -24.838 12.097 26.398 1.00 72.31 255 GLY A CA 1
ATOM 2068 C C . GLY A 1 255 ? -24.922 10.679 25.807 1.00 72.31 255 GLY A C 1
ATOM 2069 O O . GLY A 1 255 ? -25.551 10.494 24.765 1.00 72.31 255 GLY A O 1
ATOM 2070 N N . PHE A 1 256 ? -24.312 9.667 26.437 1.00 73.88 256 PHE A N 1
ATOM 2071 C CA . PHE A 1 256 ? -24.329 8.297 25.924 1.00 73.88 256 PHE A CA 1
ATOM 2072 C C . PHE A 1 256 ? -25.733 7.679 26.004 1.00 73.88 256 PHE A C 1
ATOM 2074 O O . PHE A 1 256 ? -26.265 7.447 27.089 1.00 73.88 256 PHE A O 1
ATOM 2081 N N . LYS A 1 257 ? -26.320 7.373 24.844 1.00 72.25 257 LYS A N 1
ATOM 2082 C CA . LYS A 1 257 ? -27.555 6.590 24.728 1.00 72.25 257 LYS A CA 1
ATOM 2083 C C . LYS A 1 257 ? -27.180 5.152 24.350 1.00 72.25 257 LYS A C 1
ATOM 2085 O O . LYS A 1 257 ? -26.843 4.922 23.186 1.00 72.25 257 LYS A O 1
ATOM 2090 N N . PRO A 1 258 ? -27.172 4.186 25.288 1.00 64.38 258 PRO A N 1
ATOM 2091 C CA . PRO A 1 258 ? -26.977 2.789 24.919 1.00 64.38 258 PRO A CA 1
ATOM 2092 C C . PRO A 1 258 ? -28.118 2.342 24.000 1.00 64.38 258 PRO A C 1
ATOM 2094 O O . PRO A 1 258 ? -29.263 2.760 24.181 1.00 64.38 258 PRO A O 1
ATOM 2097 N N . ALA A 1 259 ? -27.820 1.475 23.028 1.00 61.53 259 ALA A N 1
ATOM 2098 C CA . ALA A 1 259 ? -28.872 0.715 22.361 1.00 61.53 259 ALA A CA 1
ATOM 2099 C C . ALA A 1 259 ? -29.655 -0.018 23.460 1.00 61.53 259 ALA A C 1
ATOM 2101 O O . ALA A 1 259 ? -29.033 -0.730 24.249 1.00 61.53 259 ALA A O 1
ATOM 2102 N N . GLN A 1 260 ? -30.963 0.246 23.567 1.00 46.16 260 GLN A N 1
ATOM 2103 C CA . GLN A 1 260 ? -31.806 -0.216 24.672 1.00 46.16 260 GLN A CA 1
ATOM 2104 C C . GLN A 1 260 ? -31.608 -1.717 24.904 1.00 46.16 260 GLN A C 1
ATOM 2106 O O . GLN A 1 260 ? -32.076 -2.554 24.135 1.00 46.16 260 GLN A O 1
ATOM 2111 N N . ALA A 1 261 ? -30.905 -2.051 25.983 1.00 44.00 261 ALA A N 1
ATOM 2112 C CA . ALA A 1 261 ? -30.997 -3.361 26.585 1.00 44.00 261 ALA A CA 1
ATOM 2113 C C . ALA A 1 261 ? -32.266 -3.331 27.439 1.00 44.00 261 ALA A C 1
ATOM 2115 O O . ALA A 1 261 ? -32.301 -2.684 28.483 1.00 44.00 261 ALA A O 1
ATOM 2116 N N . ASN A 1 262 ? -33.329 -3.978 26.963 1.00 42.66 262 ASN A N 1
ATOM 2117 C CA . ASN A 1 262 ? -34.498 -4.274 27.782 1.00 42.66 262 ASN A CA 1
ATOM 2118 C C . ASN A 1 262 ? -34.074 -5.240 28.893 1.00 42.66 262 ASN A C 1
ATOM 2120 O O . ASN A 1 262 ? -34.105 -6.438 28.657 1.00 42.66 262 ASN A O 1
ATOM 2124 N N . ILE A 1 263 ? -33.655 -4.743 30.056 1.00 40.38 263 ILE A N 1
ATOM 2125 C CA . ILE A 1 263 ? -33.679 -5.448 31.348 1.00 40.38 263 ILE A CA 1
ATOM 2126 C C . ILE A 1 263 ? -33.683 -4.361 32.436 1.00 40.38 263 ILE A C 1
ATOM 2128 O O . ILE A 1 263 ? -32.786 -3.520 32.486 1.00 40.38 263 ILE A O 1
ATOM 2132 N N . GLY A 1 264 ? -34.719 -4.359 33.278 1.00 41.19 264 GLY A N 1
ATOM 2133 C CA . GLY A 1 264 ? -34.924 -3.410 34.373 1.00 41.19 264 GLY A CA 1
ATOM 2134 C C . GLY A 1 264 ? -33.968 -3.614 35.548 1.00 41.19 264 GLY A C 1
ATOM 2135 O O . GLY A 1 264 ? -34.369 -4.133 36.582 1.00 41.19 264 GLY A O 1
ATOM 2136 N N . ASP A 1 265 ? -32.720 -3.177 35.400 1.00 33.91 265 ASP A N 1
ATOM 2137 C CA . ASP A 1 265 ? -31.769 -3.047 36.506 1.00 33.91 265 ASP A CA 1
ATOM 2138 C C . ASP A 1 265 ? -30.997 -1.723 36.348 1.00 33.91 265 ASP A C 1
ATOM 2140 O O . ASP A 1 265 ? -30.237 -1.531 35.393 1.00 33.91 265 ASP A O 1
ATOM 2144 N N . GLU A 1 266 ? -31.209 -0.777 37.271 1.00 40.44 266 GLU A N 1
ATOM 2145 C CA . GLU A 1 266 ? -30.591 0.565 37.285 1.00 40.44 266 GLU A CA 1
ATOM 2146 C C . GLU A 1 266 ? -29.049 0.540 37.365 1.00 40.44 266 GLU A C 1
ATOM 2148 O O . GLU A 1 266 ? -28.390 1.576 37.250 1.00 40.44 266 GLU A O 1
ATOM 2153 N N . ARG A 1 267 ? -28.431 -0.639 37.499 1.00 42.66 267 ARG A N 1
ATOM 2154 C CA . ARG A 1 267 ? -26.976 -0.816 37.597 1.00 42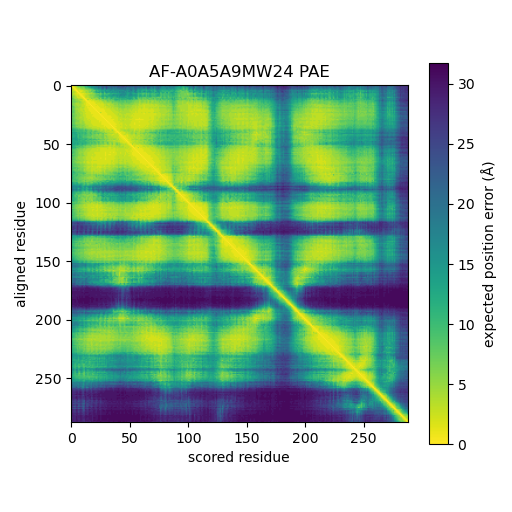.66 267 ARG A CA 1
ATOM 2155 C C . ARG A 1 267 ? -26.183 -0.728 36.286 1.00 42.66 267 ARG A C 1
ATOM 2157 O O . ARG A 1 267 ? -24.953 -0.722 36.345 1.00 42.66 267 ARG A O 1
ATOM 2164 N N . TYR A 1 268 ? -26.815 -0.616 35.114 1.00 41.88 268 TYR A N 1
ATOM 2165 C CA . TYR A 1 268 ? -26.124 -0.739 33.812 1.00 41.88 268 TYR A CA 1
ATOM 2166 C C . TYR A 1 268 ? -26.015 0.552 32.978 1.00 41.88 268 TYR A C 1
ATOM 2168 O O . TYR A 1 268 ? -25.989 0.505 31.748 1.00 41.88 268 TYR A O 1
ATOM 2176 N N . ARG A 1 269 ? -25.870 1.723 33.614 1.00 43.72 269 ARG A N 1
ATOM 2177 C CA . ARG A 1 269 ? -25.560 2.988 32.906 1.00 43.72 269 ARG A CA 1
ATOM 2178 C C . ARG A 1 269 ? -24.071 3.236 32.624 1.00 43.72 269 ARG A C 1
ATOM 2180 O O . ARG A 1 269 ? -23.719 4.313 32.149 1.00 43.72 269 ARG A O 1
ATOM 2187 N N . PHE A 1 270 ? -23.196 2.261 32.872 1.00 42.38 270 PHE A N 1
ATOM 2188 C CA . PHE A 1 270 ? -21.749 2.412 32.698 1.00 42.38 270 PHE A CA 1
ATOM 2189 C C . PHE A 1 270 ? -21.208 1.460 31.627 1.00 42.38 270 PHE A C 1
ATOM 2191 O O . PHE A 1 270 ? -21.395 0.246 31.694 1.00 42.38 270 PHE A O 1
ATOM 2198 N N . LEU A 1 271 ? -20.509 2.019 30.636 1.00 46.75 271 LEU A N 1
ATOM 2199 C CA . LEU A 1 271 ? -19.746 1.255 29.651 1.00 46.75 271 LEU A CA 1
ATOM 2200 C C . LEU A 1 271 ? -18.596 0.527 30.366 1.00 46.75 271 LEU A C 1
ATOM 2202 O O . LEU A 1 271 ? -17.568 1.127 30.669 1.00 46.75 271 LEU A O 1
ATOM 2206 N N . SER A 1 272 ? -18.771 -0.765 30.647 1.00 40.53 272 SER A N 1
ATOM 2207 C CA . SER A 1 272 ? -17.699 -1.641 31.128 1.00 40.53 272 SER A CA 1
ATOM 2208 C C . SER A 1 272 ? -16.972 -2.247 29.929 1.00 40.53 272 SER A C 1
ATOM 2210 O O . SER A 1 272 ? -17.479 -3.151 29.264 1.00 40.53 272 SER A O 1
ATOM 2212 N N . SER A 1 273 ? -15.772 -1.756 29.631 1.00 45.25 273 SER A N 1
ATOM 2213 C CA . SER A 1 273 ? -14.838 -2.452 28.745 1.00 45.25 273 SER A CA 1
ATOM 2214 C C . SER A 1 273 ? -13.907 -3.312 29.600 1.00 45.25 273 SER A C 1
ATOM 2216 O O . SER A 1 273 ? -12.989 -2.791 30.230 1.00 45.25 273 SER A O 1
ATOM 2218 N N . ARG A 1 274 ? -14.149 -4.630 29.642 1.00 37.56 274 ARG A N 1
ATOM 2219 C CA . ARG A 1 274 ? -13.238 -5.596 30.279 1.00 37.56 274 ARG A CA 1
ATOM 2220 C C . ARG A 1 274 ? -11.999 -5.763 29.403 1.00 37.56 274 ARG A C 1
ATOM 2222 O O . ARG A 1 274 ? -12.099 -6.306 28.303 1.00 37.56 274 ARG A O 1
ATOM 2229 N N . LEU A 1 275 ? -10.841 -5.316 29.882 1.00 38.81 275 LEU A N 1
ATOM 2230 C CA . LEU A 1 275 ? -9.556 -5.549 29.223 1.00 38.81 275 LEU A CA 1
ATOM 2231 C C . LEU A 1 275 ? -8.785 -6.613 30.013 1.00 38.81 275 LEU A C 1
ATOM 2233 O O . LEU A 1 275 ? -8.565 -6.476 31.214 1.00 38.81 275 LEU A O 1
ATOM 2237 N N . ARG A 1 276 ? -8.380 -7.693 29.339 1.00 35.19 276 ARG A N 1
ATOM 2238 C CA . ARG A 1 276 ? -7.477 -8.702 29.904 1.00 35.19 276 ARG A CA 1
ATOM 2239 C C . ARG A 1 276 ? -6.052 -8.264 29.562 1.00 35.19 276 ARG A C 1
ATOM 2241 O O . ARG A 1 276 ? -5.644 -8.373 28.408 1.00 35.19 276 ARG A O 1
ATOM 2248 N N . ILE A 1 277 ? -5.340 -7.688 30.526 1.00 43.50 277 ILE A N 1
ATOM 2249 C CA . ILE A 1 277 ? -3.944 -7.263 30.362 1.00 43.50 277 ILE A CA 1
ATOM 2250 C C . ILE A 1 277 ? -3.073 -8.339 31.008 1.00 43.50 277 ILE A C 1
ATOM 2252 O O . ILE A 1 277 ? -3.189 -8.587 32.203 1.00 43.50 277 ILE A O 1
ATOM 2256 N N . GLY A 1 278 ? -2.217 -8.990 30.216 1.00 38.53 278 GLY A N 1
ATOM 2257 C CA . GLY A 1 278 ? -1.160 -9.844 30.757 1.00 38.53 278 GLY A CA 1
ATOM 2258 C C . GLY A 1 278 ? -0.128 -8.984 31.488 1.00 38.53 278 GLY A C 1
ATOM 2259 O O . GLY A 1 278 ? 0.292 -7.956 30.958 1.00 38.53 278 GLY A O 1
ATOM 2260 N N . ARG A 1 279 ? 0.240 -9.382 32.712 1.00 39.47 279 ARG A N 1
ATOM 2261 C CA . ARG A 1 279 ? 1.218 -8.688 33.569 1.00 39.47 279 ARG A CA 1
ATOM 2262 C C . ARG A 1 279 ? 2.518 -8.338 32.819 1.00 39.47 279 ARG A C 1
ATOM 2264 O O . ARG A 1 279 ? 3.069 -9.218 32.158 1.00 39.47 279 ARG A O 1
ATOM 2271 N N . PRO A 1 280 ? 3.092 -7.136 33.021 1.00 36.94 280 PRO A N 1
ATOM 2272 C CA . PRO A 1 280 ? 4.523 -6.940 32.844 1.00 36.94 280 PRO A CA 1
ATOM 2273 C C . PRO A 1 280 ? 5.261 -7.656 33.985 1.00 36.94 280 PRO A C 1
ATOM 2275 O O . PRO A 1 280 ? 4.943 -7.486 35.164 1.00 36.94 280 PRO A O 1
ATOM 2278 N N . SER A 1 281 ? 6.220 -8.509 33.633 1.00 47.16 281 SER A N 1
ATOM 2279 C CA . SER A 1 281 ? 7.103 -9.168 34.590 1.00 47.16 281 SER A CA 1
ATOM 2280 C C . SER A 1 281 ? 8.067 -8.146 35.193 1.00 47.16 281 SER A C 1
ATOM 2282 O O . SER A 1 281 ? 8.947 -7.655 34.491 1.00 47.16 281 SER A O 1
ATOM 2284 N N . GLY A 1 282 ? 7.921 -7.869 36.489 1.00 45.41 282 GLY A N 1
ATOM 2285 C CA . GLY A 1 282 ? 8.944 -7.197 37.290 1.00 45.41 282 GLY A CA 1
ATOM 2286 C C . GLY A 1 282 ? 8.562 -5.807 37.794 1.00 45.41 282 GLY A C 1
ATOM 2287 O O . GLY A 1 282 ? 9.020 -4.806 37.262 1.00 45.41 282 GLY A O 1
ATOM 2288 N N . SER A 1 283 ? 7.798 -5.749 38.884 1.00 33.94 283 SER A N 1
ATOM 2289 C CA . SER A 1 283 ? 7.981 -4.716 39.911 1.00 33.94 283 SER A CA 1
ATOM 2290 C C . SER A 1 283 ? 7.352 -5.179 41.227 1.00 33.94 283 SER A C 1
ATOM 2292 O O . SER A 1 283 ? 6.136 -5.254 41.399 1.00 33.94 283 SER A O 1
ATOM 2294 N N . SER A 1 284 ? 8.212 -5.549 42.172 1.00 36.59 284 SER A N 1
ATOM 2295 C CA . SER A 1 284 ? 7.865 -5.730 43.577 1.00 36.59 284 SER A CA 1
ATOM 2296 C C . SER A 1 284 ? 7.612 -4.353 44.194 1.00 36.59 284 SER A C 1
ATOM 2298 O O . SER A 1 284 ? 8.543 -3.702 44.664 1.00 36.59 284 SER A O 1
ATOM 2300 N N . PHE A 1 285 ? 6.365 -3.883 44.176 1.00 32.72 285 PHE A N 1
ATOM 2301 C CA . PHE A 1 285 ? 5.976 -2.724 44.976 1.00 32.72 285 PHE A CA 1
ATOM 2302 C C . PHE A 1 285 ? 5.565 -3.209 46.372 1.00 32.72 285 PHE A C 1
ATOM 2304 O O . PHE A 1 285 ? 4.460 -3.713 46.584 1.00 32.72 285 PHE A O 1
ATOM 2311 N N . SER A 1 286 ? 6.520 -3.134 47.302 1.00 29.14 286 SER A N 1
ATOM 2312 C CA . SER A 1 286 ? 6.329 -3.392 48.729 1.00 29.14 286 SER A CA 1
ATOM 2313 C C . SER A 1 286 ? 5.396 -2.336 49.319 1.00 29.14 286 SER A C 1
ATOM 2315 O O . SER A 1 286 ? 5.690 -1.147 49.251 1.00 29.14 286 SER A O 1
ATOM 2317 N N . ARG A 1 287 ? 4.288 -2.778 49.923 1.00 40.06 287 ARG A N 1
ATOM 2318 C CA . ARG A 1 287 ? 3.418 -1.936 50.753 1.00 40.06 287 ARG A CA 1
ATOM 2319 C C . ARG A 1 287 ? 4.175 -1.485 52.008 1.00 40.06 287 ARG A C 1
ATOM 2321 O O . ARG A 1 287 ? 4.617 -2.337 52.778 1.00 40.06 287 ARG A O 1
ATOM 2328 N N . ARG A 1 288 ? 4.249 -0.178 52.235 1.00 33.44 288 ARG A N 1
ATOM 2329 C CA . ARG A 1 288 ? 4.057 0.456 53.544 1.00 33.44 288 ARG A CA 1
ATOM 2330 C C . ARG A 1 288 ? 3.217 1.700 53.331 1.00 33.44 288 ARG A C 1
ATOM 2332 O O . ARG A 1 288 ? 3.432 2.350 52.286 1.00 33.44 288 ARG A O 1
#

Organism: NCBI:txid1572043

Solvent-accessible surface area (backbone atoms only — not comparable to full-atom values): 17351 Å² total; per-residue (Å²): 110,70,67,60,49,52,53,44,45,73,71,52,37,65,57,52,49,54,50,48,52,52,51,48,52,43,53,49,49,25,51,54,42,26,51,50,49,69,71,37,75,47,36,44,72,59,36,72,75,54,38,72,58,48,30,53,51,53,10,34,49,54,39,40,38,52,35,63,24,54,38,48,57,50,72,34,54,65,59,53,53,50,54,62,69,34,81,86,56,74,50,74,64,58,52,56,47,60,74,45,26,65,59,53,30,52,52,35,49,53,50,42,47,61,60,74,41,93,68,75,80,72,76,88,66,79,74,90,40,71,65,60,54,52,57,64,55,57,44,54,60,58,51,53,52,50,54,54,55,63,51,67,64,46,82,59,62,38,45,73,45,44,88,52,29,47,89,86,41,49,68,85,82,68,71,94,77,72,91,81,79,78,92,78,78,93,72,96,66,85,72,48,66,45,76,50,84,83,45,71,43,61,54,79,66,60,57,61,65,44,43,46,58,44,49,52,51,44,50,52,48,52,50,51,52,51,54,50,53,71,74,58,64,69,48,78,75,49,76,47,80,46,103,76,60,37,37,42,42,37,44,49,60,81,89,72,76,73,80,83,71,92,64,101,56,92,84,70,87,56,64,72,58,76,44,74,60,82,78,80,90,83,77,92,79,78,89,128

Radius of gyration: 29.83 Å; Cα contacts (8 Å, |Δi|>4): 232; chains: 1; bounding box: 72×52×103 Å

InterPro domains:
  IPR050369 Respiratory burst oxidase/Ferric reductase [PTHR11972] (125-256)

Secondary structure (DSSP, 8-state):
-HHHHHHHHHHHHHHHHHHHHHHHHHHHHHHHHHHHHHH-GGGHHHHHHHTHHHHHHHHHHHHHHHHHHHHHGGG-HHHHHHHHH-TT---HHHHHHHHTHHHHHHHHHHHHHHHH-------------HHHHHHHHHHHHHHHHHHHHHHHT---EEES-TTTS-TTPBPTTS-SSSTTS----------PBP-SPPPEEEPPPSHHHHHHHHHHHHHHHHHHHHHHHHHS-EEEEEEEEETTTEEEEEEEETT----------TT--SEEEEE-PPPPS-------

Foldseek 3Di:
DVVVVVVCCVQVVVLVVVVVVLVVVLVCLLVVQLCCCVPDQQNVVVCVVCNSVVSNLRSLVRSLLQLLLLLLVLVLVVVLVVVLVDPVPVDPNVNSNNVCSVVVSVVSVVSNCVSVDDDDPDPPPPCLDVVVVVVVVVCSVVVVVVVVVVLVPLPDKTWDPCPQAPPQADEPPPDDDPPPPPPDDDDPDPRHHRRDDTDIDRDDRPSCVSNVVSVVSSVVSVVVVVVVCVVKPKAWDDWDQDPPQKIWTWIDTPPDDPPDDPDPDPPPPTDTDIDRDDDDPDDDPDDD

pLDDT: mean 74.87, std 17.56, range [29.14, 95.31]

Mean predicted aligned error: 13.79 Å

Nearest PDB structures (foldseek):
  8wej-assembly1_B  TM=7.863E-01  e=2.109E-13  Homo sapiens
  8x2l-assembly1_B  TM=7.299E-01  e=1.043E-12  Homo sapiens
  8gz3-assembly1_B  TM=7.319E-01  e=2.870E-12  Homo sapiens
  6wxv-assembly1_A  TM=6.668E-01  e=1.255E-05  Mus musculus
  6wxu-assembly1_C  TM=6.475E-01  e=4.227E-04  Mus musculus

Sequence (288 aa):
MALAFKSWMANEGPKHFIMMVWVGVNVFLFWRTFLLYYSRPQYYYLHEMLGLGLCISRASASVLNLNCSLVLLPMCRSVLTLLRGSQRVTSRQVRRLLDKSKMFHVTCGITICVFSGPQNPLPEHRMSSYEIFWYTHNLFIVFYLILLLHVVGGALKYQLNVESHPPGCIHTNLSSHSLTNHRAAGEKESRAVCREEARFQTHFPQTWLWVLAPLCLYCAERLYRYIRSTAEPVTIISVVIHPCDVLEVRMLKSGFKPAQANIGDERYRFLSSRLRIGRPSGSSFSRR